Protein AF-A0A8H3R0H4-F1 (afdb_monomer)

Radius of gyration: 19.22 Å; Cα contacts (8 Å, |Δi|>4): 934; chains: 1; bounding box: 53×46×65 Å

Nearest PDB structures (foldseek):
  5awg-assembly2_F  TM=2.966E-01  e=9.328E+00  Escherichia coli K-12
  3jx8-assembly2_D  TM=2.593E-01  e=9.867E+00  Parabacteroides distasonis ATCC 8503

Sequence (223 aa):
MLLLGEASDAIAASGDGGTTRAIVASGDDGTAHAIVASGDDGTARAIVASGDDGTARAIVASGDDGTARAIVASGDDGIARTVVASGDDGTARAIVAIGDDGVVFGDGVIARAIVASGDGGIARAIVASGDDGTTRTVVASGDDGTARAIVASGDDGTARAIVASGDGGIARAIVTSGDEGTTRTVVASGDDGIARAIVASGDDARAIVASVAACEHPDESLI

Secondary structure (DSSP, 8-state):
-----SEEEEEEEE-TT-EEEEEEE--TT-EEEEEEEE-TT-EEEEEEE--TT-EEEEEEEE-TT-EEEEEEE--TT-EEEEEEEE-TT-EEEEEEESSS-EEEEESSSEEEEEEE--TT-EEEEEEE--TT-EEEEEEEE-TT-EEEEEEEE-TT-EEEEEEEE-TT-EEEEEEEE-TT-EEEEEEEE-TT-EEEEEEEESTTPPPEEEEEE----------

Solvent-accessible surface area (backbone atoms only — not comparable to full-atom values): 8882 Å² total; per-residue (Å²): 139,79,86,74,80,55,66,25,78,45,78,34,75,33,56,71,62,21,75,26,71,44,79,34,61,27,53,38,80,4,32,6,36,37,43,24,31,14,21,36,60,3,34,6,31,39,39,23,27,14,23,42,58,3,36,6,32,40,40,21,29,13,24,37,61,5,35,7,34,39,39,26,26,20,27,64,90,13,36,10,32,39,40,20,21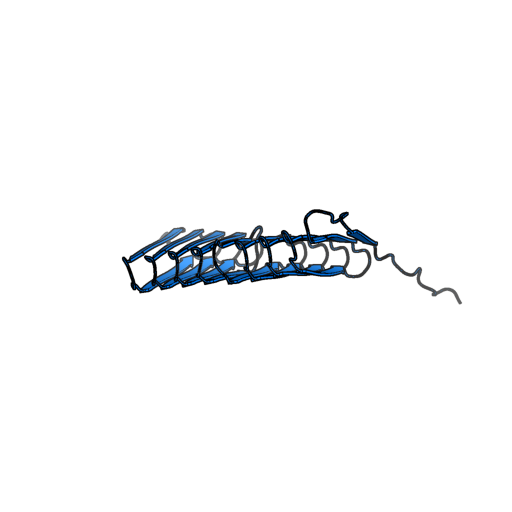,7,24,60,66,4,33,14,32,40,39,36,35,25,28,56,43,36,36,34,50,17,44,2,43,35,20,36,41,39,28,36,17,50,63,65,22,44,9,29,40,40,39,28,14,25,59,65,1,31,21,43,37,40,23,28,13,23,36,55,5,33,5,31,38,40,34,28,12,22,38,60,2,34,13,36,41,39,22,28,13,24,38,56,4,35,5,33,38,39,36,31,16,26,44,85,15,43,64,46,79,46,58,37,38,29,60,56,5,35,16,30,38,39,39,30,42,24,89,86,45,72,68,47,76,49,74,48,68,43,69,78,75,81,80,91,79,83,133

pLDDT: mean 84.31, std 13.79, range [28.88, 97.38]

Organism: NCBI:txid94130

InterPro domains:
  IPR036278 Sialidase superfamily [SSF50939] (41-201)

Structure (mmCIF, N/CA/C/O backbone):
data_AF-A0A8H3R0H4-F1
#
_entry.id   AF-A0A8H3R0H4-F1
#
loop_
_atom_site.group_PDB
_atom_site.id
_atom_site.type_symbol
_atom_site.label_atom_id
_atom_site.label_alt_id
_atom_site.label_comp_id
_atom_site.label_asym_id
_atom_site.label_entity_id
_atom_site.label_seq_id
_atom_site.pdbx_PDB_ins_code
_atom_site.Cartn_x
_atom_site.Cartn_y
_atom_site.Cartn_z
_atom_site.occupancy
_atom_site.B_iso_or_equiv
_atom_site.auth_seq_id
_atom_site.auth_comp_id
_atom_site.auth_asym_id
_atom_site.auth_atom_id
_atom_site.pdbx_PDB_model_num
ATOM 1 N N . MET A 1 1 ? 19.259 26.137 31.206 1.00 32.38 1 MET A N 1
ATOM 2 C CA . MET A 1 1 ? 19.552 24.913 30.438 1.00 32.38 1 MET A CA 1
ATOM 3 C C . MET A 1 1 ? 18.412 23.952 30.724 1.00 32.38 1 MET A C 1
ATOM 5 O O . MET A 1 1 ? 18.403 23.333 31.777 1.00 32.38 1 MET A O 1
ATOM 9 N N . LEU A 1 2 ? 17.363 23.996 29.902 1.00 28.88 2 LEU A N 1
ATOM 10 C CA . LEU A 1 2 ? 16.206 23.108 30.013 1.00 28.88 2 LEU A CA 1
ATOM 11 C C . LEU A 1 2 ? 16.435 21.981 29.004 1.00 28.88 2 LEU A C 1
ATOM 13 O O . LEU A 1 2 ? 16.558 22.273 27.819 1.00 28.88 2 LEU A O 1
ATOM 17 N N . LEU A 1 3 ? 16.541 20.738 29.479 1.00 37.88 3 LEU A N 1
ATOM 18 C CA . LEU A 1 3 ? 16.377 19.555 28.633 1.00 37.88 3 LEU A CA 1
ATOM 19 C C . LEU A 1 3 ? 14.911 19.540 28.176 1.00 37.88 3 LEU A C 1
ATOM 21 O O . LEU A 1 3 ? 14.014 19.435 29.014 1.00 37.88 3 LEU A O 1
ATOM 25 N N . LEU A 1 4 ? 14.674 19.711 26.878 1.00 43.09 4 LEU A N 1
ATOM 26 C CA . LEU A 1 4 ? 13.369 19.496 26.256 1.00 43.09 4 LEU A CA 1
ATOM 27 C C . LEU A 1 4 ? 13.227 17.995 25.979 1.00 43.09 4 LEU A C 1
ATOM 29 O O . LEU A 1 4 ? 14.187 17.356 25.567 1.00 43.09 4 LEU A O 1
ATOM 33 N N . GLY A 1 5 ? 12.062 17.429 26.292 1.00 46.78 5 GLY A N 1
ATOM 34 C CA . GLY A 1 5 ? 11.809 15.992 26.197 1.00 46.78 5 GLY A CA 1
ATOM 35 C C . GLY A 1 5 ? 11.933 15.470 24.765 1.00 46.78 5 GLY A C 1
ATOM 36 O O . GLY A 1 5 ? 11.314 16.008 23.854 1.00 46.78 5 GLY A O 1
ATOM 37 N N . GLU A 1 6 ? 12.722 14.409 24.604 1.00 66.38 6 GLU A N 1
ATOM 38 C CA . GLU A 1 6 ? 13.089 13.771 23.329 1.00 66.38 6 GLU A CA 1
ATOM 39 C C . GLU A 1 6 ? 12.048 12.744 22.838 1.00 66.38 6 GLU A C 1
ATOM 41 O O . GLU A 1 6 ? 12.218 12.134 21.786 1.00 66.38 6 GLU A O 1
ATOM 46 N N . ALA A 1 7 ? 10.957 12.532 23.580 1.00 75.38 7 ALA A N 1
ATOM 47 C CA . ALA A 1 7 ? 9.912 11.569 23.239 1.00 75.38 7 ALA A CA 1
ATOM 48 C C . ALA A 1 7 ? 8.510 12.167 23.409 1.00 75.38 7 ALA A C 1
ATOM 50 O O . ALA A 1 7 ? 8.183 12.726 24.461 1.00 75.38 7 ALA A O 1
ATOM 51 N N . SER A 1 8 ? 7.681 12.003 22.382 1.00 86.19 8 SER A N 1
ATOM 52 C CA . SER A 1 8 ? 6.283 12.420 22.337 1.00 86.19 8 SER A CA 1
ATOM 53 C C . SER A 1 8 ? 5.410 11.202 22.049 1.00 86.19 8 SER A C 1
ATOM 55 O O . SER A 1 8 ? 5.471 10.649 20.957 1.00 86.19 8 SER A O 1
ATOM 57 N N . ASP A 1 9 ? 4.556 10.812 22.994 1.00 90.25 9 ASP A N 1
ATOM 58 C CA . ASP A 1 9 ? 3.663 9.659 22.844 1.00 90.25 9 ASP A CA 1
ATOM 59 C C . ASP A 1 9 ? 2.193 10.076 22.988 1.00 90.25 9 ASP A C 1
ATOM 61 O O . ASP A 1 9 ? 1.838 10.886 23.850 1.00 90.25 9 ASP A O 1
ATOM 65 N N . ALA A 1 10 ? 1.310 9.483 22.184 1.00 89.56 10 ALA A N 1
ATOM 66 C CA . ALA A 1 10 ? -0.135 9.607 22.349 1.00 89.56 10 ALA A CA 1
ATOM 67 C C . ALA A 1 10 ? -0.852 8.263 22.211 1.00 89.56 10 ALA A C 1
ATOM 69 O O . ALA A 1 10 ? -0.574 7.466 21.315 1.00 89.56 10 ALA A O 1
ATOM 70 N N . ILE A 1 11 ? -1.845 8.052 23.073 1.00 90.62 11 ILE A N 1
ATOM 71 C CA . ILE A 1 11 ? -2.760 6.913 23.007 1.00 90.62 11 ILE A CA 1
ATOM 72 C C . ILE A 1 11 ? -4.186 7.458 23.015 1.00 90.62 11 ILE A C 1
ATOM 74 O O . ILE A 1 11 ? -4.550 8.227 23.906 1.00 90.62 11 ILE A O 1
ATOM 78 N N . ALA A 1 12 ? -4.994 7.070 22.030 1.00 90.25 12 ALA A N 1
ATOM 79 C CA . ALA A 1 12 ? -6.399 7.453 21.944 1.00 90.25 12 ALA A CA 1
ATOM 80 C C . ALA A 1 12 ? -7.270 6.239 21.601 1.00 90.25 12 ALA A C 1
ATOM 82 O O . ALA A 1 12 ? -6.997 5.524 20.642 1.00 90.25 12 ALA A O 1
ATOM 83 N N . ALA A 1 13 ? -8.336 6.030 22.372 1.00 89.69 13 ALA A N 1
ATOM 84 C CA . ALA A 1 13 ? -9.295 4.951 22.163 1.00 89.69 13 ALA A CA 1
ATOM 85 C C . ALA A 1 13 ? -10.727 5.460 22.364 1.00 89.69 13 ALA A C 1
ATOM 87 O O . ALA A 1 13 ? -10.979 6.308 23.222 1.00 89.69 13 ALA A O 1
ATOM 88 N N . SER A 1 14 ? -11.660 4.939 21.573 1.00 90.38 14 SER A N 1
ATOM 89 C CA . SER A 1 14 ? -13.097 5.188 21.702 1.00 90.38 14 SER A CA 1
ATOM 90 C C . SER A 1 14 ? -13.875 3.922 21.388 1.00 90.38 14 SER A C 1
ATOM 92 O O . SER A 1 14 ? -13.427 3.132 20.561 1.00 90.38 14 SER A O 1
ATOM 94 N N . GLY A 1 15 ? -15.049 3.769 22.001 1.00 82.19 15 GLY A N 1
ATOM 95 C CA . GLY A 1 15 ? -15.975 2.683 21.673 1.00 82.19 15 GLY A CA 1
ATOM 96 C C . GLY A 1 15 ? -16.685 2.875 20.330 1.00 82.19 15 GLY A C 1
ATOM 97 O O . GLY A 1 15 ? -16.264 3.691 19.502 1.00 82.19 15 GLY A O 1
ATOM 98 N N . ASP A 1 16 ? -17.767 2.127 20.148 1.00 83.31 16 ASP A N 1
ATOM 99 C CA . ASP A 1 16 ? -18.515 2.005 18.891 1.00 83.31 16 ASP A CA 1
ATOM 100 C C . ASP A 1 16 ? -19.076 3.352 18.421 1.00 83.31 16 ASP A C 1
ATOM 102 O O . ASP A 1 16 ? -19.586 4.153 19.213 1.00 83.31 16 ASP A O 1
ATOM 106 N N . GLY A 1 17 ? -18.902 3.649 17.129 1.00 77.50 17 GLY A N 1
ATOM 107 C CA . GLY A 1 17 ? -19.239 4.948 16.530 1.00 77.50 17 GLY A CA 1
ATOM 108 C C . GLY A 1 17 ? -18.387 6.129 17.022 1.00 77.50 17 GLY A C 1
ATOM 109 O O . GLY A 1 17 ? -18.648 7.286 16.681 1.00 77.50 17 GLY A O 1
ATOM 110 N N . GLY A 1 18 ? -17.365 5.874 17.843 1.00 83.38 18 GLY A N 1
ATOM 111 C CA . GLY A 1 18 ? -16.482 6.889 18.399 1.00 83.38 18 GLY A CA 1
ATOM 112 C C . GLY A 1 18 ? -15.487 7.459 17.383 1.00 83.38 18 GLY A C 1
ATOM 113 O O . GLY A 1 18 ? -15.045 6.789 16.453 1.00 83.38 18 GLY A O 1
ATOM 114 N N . THR A 1 19 ? -15.100 8.722 17.577 1.00 89.75 19 THR A N 1
ATOM 115 C CA . THR A 1 19 ? -14.019 9.361 16.810 1.00 89.75 19 THR A CA 1
ATOM 116 C C . THR A 1 19 ? -12.814 9.609 17.708 1.00 89.75 19 THR A C 1
ATOM 118 O O . THR A 1 19 ? -12.923 10.316 18.712 1.00 89.75 19 THR A O 1
ATOM 121 N N . THR A 1 20 ? -11.647 9.109 17.310 1.00 91.69 20 THR A N 1
ATOM 122 C CA . THR A 1 20 ? -10.368 9.345 17.985 1.00 91.69 20 THR A CA 1
ATOM 123 C C . THR A 1 20 ? -9.371 10.031 17.072 1.00 91.69 20 THR A C 1
ATOM 125 O O . THR A 1 20 ? -9.313 9.810 15.858 1.00 91.69 20 THR A O 1
ATOM 128 N N . ARG A 1 21 ? -8.566 10.912 17.671 1.00 92.88 21 ARG A N 1
ATOM 129 C CA . ARG A 1 21 ? -7.512 11.631 16.965 1.00 92.88 21 ARG A CA 1
ATOM 130 C C . ARG A 1 21 ? -6.289 11.803 17.850 1.00 92.88 21 ARG A C 1
ATOM 132 O O . ARG A 1 21 ? -6.414 12.309 18.960 1.00 92.88 21 ARG A O 1
ATOM 139 N N . ALA A 1 22 ? -5.122 11.468 17.316 1.00 91.31 22 ALA A N 1
ATOM 140 C CA . ALA A 1 22 ? -3.832 11.835 17.881 1.00 91.31 22 ALA A CA 1
ATOM 141 C C . ALA A 1 22 ? -3.056 12.711 16.892 1.00 91.31 22 ALA A C 1
ATOM 143 O O . ALA A 1 22 ? -3.075 12.471 15.683 1.00 91.31 22 ALA A O 1
ATOM 144 N N . ILE A 1 23 ? -2.391 13.738 17.415 1.00 92.56 23 ILE A N 1
ATOM 145 C CA . ILE A 1 23 ? -1.415 14.543 16.682 1.00 92.56 23 ILE A CA 1
ATOM 146 C C . ILE A 1 23 ? -0.184 14.607 17.572 1.00 92.56 23 ILE A C 1
ATOM 148 O O . ILE A 1 23 ? -0.283 15.068 18.709 1.00 92.56 23 ILE A O 1
ATOM 152 N N . VAL A 1 24 ? 0.936 14.104 17.070 1.00 90.25 24 VAL A N 1
ATOM 153 C CA . VAL A 1 24 ? 2.173 13.942 17.832 1.00 90.25 24 VAL A CA 1
ATOM 154 C C . VAL A 1 24 ? 3.324 14.477 17.001 1.00 90.25 24 VAL A C 1
ATOM 156 O O . VAL A 1 24 ? 3.425 14.167 15.816 1.00 90.25 24 VAL A O 1
ATOM 159 N N . ALA A 1 25 ? 4.169 15.288 17.625 1.00 88.75 25 ALA A N 1
ATOM 160 C CA . ALA A 1 25 ? 5.383 15.800 17.015 1.00 88.75 25 ALA A CA 1
ATOM 161 C C . ALA A 1 25 ? 6.539 15.719 18.013 1.00 88.75 25 ALA A C 1
ATOM 163 O O . ALA A 1 25 ? 6.343 15.994 19.202 1.00 88.75 25 ALA A O 1
ATOM 164 N N . SER A 1 26 ? 7.726 15.368 17.538 1.00 88.06 26 SER A N 1
ATOM 165 C CA . SER A 1 26 ? 8.982 15.472 18.283 1.00 88.06 26 SER A CA 1
ATOM 166 C C . SER A 1 26 ? 9.967 16.382 17.542 1.00 88.06 26 SER A C 1
ATOM 168 O O . SER A 1 26 ? 9.752 16.699 16.373 1.00 88.06 26 SER A O 1
ATOM 170 N N . GLY A 1 27 ? 11.009 16.844 18.242 1.00 81.06 27 GLY A N 1
ATOM 171 C CA . GLY A 1 27 ? 12.113 17.592 17.623 1.00 81.06 27 GLY A CA 1
ATOM 172 C C . GLY A 1 27 ? 12.993 16.704 16.738 1.00 81.06 27 GLY A C 1
ATOM 173 O O . GLY A 1 27 ? 12.623 15.552 16.507 1.00 81.06 27 GLY A O 1
ATOM 174 N N . ASP A 1 28 ? 14.127 17.260 16.301 1.00 76.62 28 ASP A N 1
ATOM 175 C CA . ASP A 1 28 ? 15.098 16.678 15.358 1.00 76.62 28 ASP A CA 1
ATOM 176 C C . ASP A 1 28 ? 15.429 15.221 15.724 1.00 76.62 28 ASP A C 1
ATOM 178 O O . ASP A 1 28 ? 14.776 14.316 15.215 1.00 76.62 28 ASP A O 1
ATOM 182 N N . ASP A 1 29 ? 16.220 14.973 16.768 1.00 81.50 29 ASP A N 1
ATOM 183 C CA . ASP A 1 29 ? 16.547 13.604 17.223 1.00 81.50 29 ASP A CA 1
ATOM 184 C C . ASP A 1 29 ? 15.404 12.890 17.983 1.00 81.50 29 ASP A C 1
ATOM 186 O O . ASP A 1 29 ? 15.599 11.919 18.723 1.00 81.50 29 ASP A O 1
ATOM 190 N N . GLY A 1 30 ? 14.191 13.431 17.908 1.00 81.88 30 GLY A N 1
ATOM 191 C CA . GLY A 1 30 ? 13.082 13.033 18.752 1.00 81.88 30 GLY A CA 1
ATOM 192 C C . GLY A 1 30 ? 12.363 11.774 18.270 1.00 81.88 30 GLY A C 1
ATOM 193 O O . GLY A 1 30 ? 12.307 11.451 17.083 1.00 81.88 30 GLY A O 1
ATOM 194 N N . THR A 1 31 ? 11.712 11.096 19.211 1.00 88.56 31 THR A N 1
ATOM 195 C CA . THR A 1 31 ? 10.793 9.991 18.925 1.00 88.56 31 THR A CA 1
ATOM 196 C C . THR A 1 31 ? 9.345 10.445 19.076 1.00 88.56 31 THR A C 1
ATOM 198 O O . THR A 1 31 ? 8.972 11.062 20.074 1.00 88.56 31 THR A O 1
ATOM 201 N N . ALA A 1 32 ? 8.511 10.137 18.089 1.00 91.88 32 ALA A N 1
ATOM 202 C CA . ALA A 1 32 ? 7.088 10.433 18.090 1.00 91.88 32 ALA A CA 1
ATOM 203 C C . ALA A 1 32 ? 6.288 9.147 17.865 1.00 91.88 32 ALA A C 1
ATOM 205 O O . ALA A 1 32 ? 6.429 8.498 16.827 1.00 91.88 32 ALA A O 1
ATOM 206 N N . HIS A 1 33 ? 5.414 8.782 18.804 1.00 92.56 33 HIS A N 1
ATOM 207 C CA . HIS A 1 33 ? 4.567 7.598 18.679 1.00 92.56 33 HIS A CA 1
ATOM 208 C C . HIS A 1 33 ? 3.087 7.903 18.891 1.00 92.56 33 HIS A C 1
ATOM 210 O O . HIS A 1 33 ? 2.696 8.616 19.815 1.00 92.56 33 HIS A O 1
ATOM 216 N N . ALA A 1 34 ? 2.235 7.295 18.068 1.00 93.31 34 ALA A N 1
ATOM 217 C CA . ALA A 1 34 ? 0.796 7.294 18.290 1.00 93.31 34 ALA A CA 1
ATOM 218 C C . ALA A 1 34 ? 0.195 5.894 18.160 1.00 93.31 34 ALA A C 1
ATOM 220 O O . ALA A 1 34 ? 0.466 5.173 17.198 1.00 93.31 34 ALA A O 1
ATOM 221 N N . ILE A 1 35 ? -0.689 5.550 19.095 1.00 94.00 35 ILE A N 1
ATOM 222 C CA . ILE A 1 35 ? -1.575 4.388 19.004 1.00 94.00 35 ILE A CA 1
ATOM 223 C C . ILE A 1 35 ? -3.011 4.899 19.069 1.00 94.00 35 ILE A C 1
ATOM 225 O O . ILE A 1 35 ? -3.420 5.506 20.061 1.00 94.00 35 ILE A O 1
ATOM 229 N N . VAL A 1 36 ? -3.775 4.684 18.001 1.00 93.88 36 VAL A N 1
ATOM 230 C CA . VAL A 1 36 ? -5.149 5.181 17.887 1.00 93.88 36 VAL A CA 1
ATOM 231 C C . VAL A 1 36 ? -6.075 4.053 17.469 1.00 93.88 36 VAL A C 1
ATOM 233 O O . VAL A 1 36 ? -5.859 3.428 16.436 1.00 93.88 36 VAL A O 1
ATOM 236 N N . ALA A 1 37 ? -7.117 3.820 18.260 1.00 93.12 37 ALA A N 1
ATOM 237 C CA . ALA A 1 37 ? -8.123 2.804 17.986 1.00 93.12 37 ALA A CA 1
ATOM 238 C C . ALA A 1 37 ? -9.542 3.381 18.089 1.00 93.12 37 ALA A C 1
ATOM 240 O O . ALA A 1 37 ? -9.806 4.278 18.898 1.00 93.12 37 ALA A O 1
ATOM 241 N N . SER A 1 38 ? -10.463 2.863 17.286 1.00 93.56 38 SER A N 1
ATOM 242 C CA . SER A 1 38 ? -11.903 3.104 17.418 1.00 93.56 38 SER A CA 1
ATOM 243 C C . SER A 1 38 ? -12.684 1.796 17.275 1.00 93.56 38 SER A C 1
ATOM 245 O O . SER A 1 38 ? -12.175 0.868 16.652 1.00 93.56 38 SER A O 1
ATOM 247 N N . GLY A 1 39 ? -13.901 1.738 17.829 1.00 88.69 39 GLY A N 1
ATOM 248 C CA . GLY A 1 39 ? -14.820 0.604 17.649 1.00 88.69 39 GLY A CA 1
ATOM 249 C C . GLY A 1 39 ? -15.355 0.471 16.218 1.00 88.69 39 GLY A C 1
ATOM 250 O O . GLY A 1 39 ? -14.852 1.142 15.310 1.00 88.69 39 GLY A O 1
ATOM 251 N N . ASP A 1 40 ? -16.381 -0.364 16.055 1.00 86.50 40 ASP A N 1
ATOM 252 C CA . ASP A 1 40 ? -16.846 -0.920 14.771 1.00 86.50 40 ASP A CA 1
ATOM 253 C C . ASP A 1 40 ? -17.158 0.152 13.719 1.00 86.50 40 ASP A C 1
ATOM 255 O O . ASP A 1 40 ? -16.465 0.232 12.713 1.00 86.50 40 ASP A O 1
ATOM 259 N N . ASP A 1 41 ? -18.051 1.097 14.020 1.00 88.69 41 ASP A N 1
ATOM 260 C CA . ASP A 1 41 ? -18.379 2.220 13.113 1.00 88.69 41 ASP A CA 1
ATOM 261 C C . ASP A 1 41 ? -17.461 3.447 13.296 1.00 88.69 41 ASP A C 1
ATOM 263 O O . ASP A 1 41 ? -17.789 4.591 12.956 1.00 88.69 41 ASP A O 1
ATOM 267 N N . GLY A 1 42 ? -16.340 3.258 13.986 1.00 89.69 42 GLY A N 1
ATOM 268 C CA . GLY A 1 42 ? -15.517 4.338 14.497 1.00 89.69 42 GLY A CA 1
ATOM 269 C C . GLY A 1 42 ? -14.559 4.938 13.468 1.00 89.69 42 GLY A C 1
ATOM 270 O O . GLY A 1 42 ? -14.201 4.343 12.452 1.00 89.69 42 GLY A O 1
ATOM 271 N N . THR A 1 43 ? -14.077 6.147 13.758 1.00 93.25 43 THR A N 1
ATOM 272 C CA . THR A 1 43 ? -12.999 6.780 12.985 1.00 93.25 43 THR A CA 1
ATOM 273 C C . THR A 1 43 ? -11.755 6.966 13.843 1.00 93.25 43 THR A C 1
ATOM 275 O O . THR A 1 43 ? -11.764 7.763 14.783 1.00 93.25 43 THR A O 1
ATOM 278 N N . ALA A 1 44 ? -10.657 6.331 13.439 1.00 94.56 44 ALA A N 1
ATOM 279 C CA . ALA A 1 44 ? -9.343 6.439 14.056 1.00 94.56 44 ALA A CA 1
ATOM 280 C C . ALA A 1 44 ? -8.381 7.235 13.161 1.00 94.56 44 ALA A C 1
ATOM 282 O O . ALA A 1 44 ? -8.202 6.944 11.972 1.00 94.56 44 ALA A O 1
ATOM 283 N N . ARG A 1 45 ? -7.758 8.283 13.716 1.00 95.56 45 ARG A N 1
ATOM 284 C CA . ARG A 1 45 ? -6.829 9.153 12.975 1.00 95.56 45 ARG A CA 1
ATOM 285 C C . ARG A 1 45 ? -5.558 9.462 13.752 1.00 95.56 45 ARG A C 1
ATOM 287 O O . ARG A 1 45 ? -5.633 9.950 14.876 1.00 95.56 45 ARG A O 1
ATOM 294 N N . ALA A 1 46 ? -4.409 9.307 13.105 1.00 93.50 46 ALA A N 1
ATOM 295 C CA . ALA A 1 46 ? -3.130 9.777 13.629 1.00 93.50 46 ALA A CA 1
ATOM 296 C C . ALA A 1 46 ? -2.385 10.648 12.613 1.00 93.50 46 ALA A C 1
ATOM 298 O O . ALA A 1 46 ? -2.368 10.356 11.416 1.00 93.50 46 ALA A O 1
ATOM 299 N N . ILE A 1 47 ? -1.757 11.708 13.115 1.00 93.94 47 ILE A N 1
ATOM 300 C CA . ILE A 1 47 ? -0.707 12.452 12.419 1.00 93.94 47 ILE A CA 1
ATOM 301 C C . ILE A 1 47 ? 0.516 12.414 13.330 1.00 93.94 47 ILE A C 1
ATOM 303 O O . ILE A 1 47 ? 0.430 12.870 14.471 1.00 93.94 47 ILE A O 1
ATOM 307 N N . VAL A 1 48 ? 1.616 11.842 12.852 1.00 91.81 48 VAL A N 1
ATOM 308 C CA . VAL A 1 48 ? 2.847 11.673 13.632 1.00 91.81 48 VAL A CA 1
ATOM 309 C C . VAL A 1 48 ? 4.018 12.218 12.834 1.00 91.81 48 VAL A C 1
ATOM 311 O O . VAL A 1 48 ? 4.185 11.854 11.673 1.00 91.81 48 VAL A O 1
ATOM 314 N N . ALA A 1 49 ? 4.804 13.096 13.445 1.00 90.94 49 ALA A N 1
ATOM 315 C CA . ALA A 1 49 ? 5.988 13.668 12.824 1.00 90.94 49 ALA A CA 1
ATOM 316 C C . ALA A 1 49 ? 7.181 13.669 13.785 1.00 90.94 49 ALA A C 1
ATOM 318 O O . ALA A 1 49 ? 7.011 13.907 14.979 1.00 90.94 49 ALA A O 1
ATOM 319 N N . SER A 1 50 ? 8.375 13.459 13.257 1.00 89.12 50 SER A N 1
ATOM 320 C CA . SER A 1 50 ? 9.647 13.744 13.930 1.00 89.12 50 SER A CA 1
ATOM 321 C C . SER A 1 50 ? 10.507 14.637 13.038 1.00 89.12 50 SER A C 1
ATOM 323 O O . SER A 1 50 ? 10.221 14.750 11.843 1.00 89.12 50 SER A O 1
ATOM 325 N N . GLY A 1 51 ? 11.494 15.320 13.620 1.00 82.62 51 GLY A N 1
ATOM 326 C CA . GLY A 1 51 ? 12.451 16.108 12.845 1.00 82.62 51 GLY A CA 1
ATOM 327 C C . GLY A 1 51 ? 13.546 15.237 12.214 1.00 82.62 51 GLY A C 1
ATOM 328 O O . GLY A 1 51 ? 13.349 14.032 12.024 1.00 82.62 51 GLY A O 1
ATOM 329 N N . ASP A 1 52 ? 14.658 15.871 11.849 1.00 81.19 52 ASP A N 1
ATOM 330 C CA . ASP A 1 52 ? 15.810 15.250 11.174 1.00 81.19 52 ASP A CA 1
ATOM 331 C C . ASP A 1 52 ? 16.485 14.207 12.076 1.00 81.19 52 ASP A C 1
ATOM 333 O O . ASP A 1 52 ? 16.628 14.451 13.263 1.00 81.19 52 ASP A O 1
ATOM 337 N N . ASP A 1 53 ? 16.856 13.037 11.550 1.00 82.06 53 ASP A N 1
ATOM 338 C CA . ASP A 1 53 ? 17.331 11.859 12.311 1.00 82.06 53 ASP A CA 1
ATOM 339 C C . ASP A 1 53 ? 16.298 11.236 13.284 1.00 82.06 53 ASP A C 1
ATOM 341 O O . ASP A 1 53 ? 16.542 10.210 13.933 1.00 82.06 53 ASP A O 1
ATOM 345 N N . GLY A 1 54 ? 15.098 11.812 13.371 1.00 83.44 54 GLY A N 1
ATOM 346 C CA . GLY A 1 54 ? 14.047 11.385 14.281 1.00 83.44 54 GLY A CA 1
ATOM 347 C C . GLY A 1 54 ? 13.328 10.099 13.864 1.00 83.44 54 GLY A C 1
ATOM 348 O O . GLY A 1 54 ? 13.469 9.573 12.757 1.00 83.44 54 GLY A O 1
ATOM 349 N N . THR A 1 55 ? 12.502 9.568 14.770 1.00 88.19 55 THR A N 1
ATOM 350 C CA . THR A 1 55 ? 11.645 8.404 14.491 1.00 88.19 55 THR A CA 1
ATOM 351 C C . THR A 1 55 ? 10.175 8.716 14.736 1.00 88.19 55 THR A C 1
ATOM 353 O O . THR A 1 55 ? 9.765 8.954 15.870 1.00 88.19 55 THR A O 1
ATOM 356 N N . ALA A 1 56 ? 9.352 8.571 13.701 1.00 90.56 56 ALA A N 1
ATOM 357 C CA . ALA A 1 56 ? 7.906 8.710 13.766 1.00 90.56 56 ALA A CA 1
ATOM 358 C C . ALA A 1 56 ? 7.224 7.352 13.566 1.00 90.56 56 ALA A C 1
ATOM 360 O O . ALA A 1 56 ? 7.471 6.649 12.582 1.00 90.56 56 ALA A O 1
ATOM 361 N N . ARG A 1 57 ? 6.330 6.959 14.485 1.00 91.00 57 ARG A N 1
ATOM 362 C CA . ARG A 1 57 ? 5.537 5.728 14.342 1.00 91.00 57 ARG A CA 1
ATOM 363 C C . ARG A 1 57 ? 4.068 5.911 14.658 1.00 91.00 57 ARG A C 1
ATOM 365 O O . ARG A 1 57 ? 3.707 6.482 15.683 1.00 91.00 57 ARG A O 1
ATOM 372 N N . ALA A 1 58 ? 3.215 5.321 13.830 1.00 90.81 58 ALA A N 1
ATOM 373 C CA . ALA A 1 58 ? 1.786 5.248 14.102 1.00 90.81 58 ALA A CA 1
ATOM 374 C C . ALA A 1 58 ? 1.244 3.827 13.952 1.00 90.81 58 ALA A C 1
ATOM 376 O O . ALA A 1 58 ? 1.549 3.128 12.984 1.00 90.81 58 ALA A O 1
ATOM 377 N N . ILE A 1 59 ? 0.384 3.438 14.888 1.00 91.44 59 ILE A N 1
ATOM 378 C CA . ILE A 1 59 ? -0.505 2.284 14.769 1.00 91.44 59 ILE A CA 1
ATOM 379 C C . ILE A 1 59 ? -1.931 2.823 14.835 1.00 91.44 59 ILE A C 1
ATOM 381 O O . ILE A 1 59 ? -2.315 3.438 15.831 1.00 91.44 59 ILE A O 1
ATOM 385 N N . VAL A 1 60 ? -2.702 2.631 13.767 1.00 92.50 60 VAL A N 1
ATOM 386 C CA . VAL A 1 60 ? -4.076 3.136 13.668 1.00 92.50 60 VAL A CA 1
ATOM 387 C C . VAL A 1 60 ? -5.008 2.013 13.248 1.00 92.50 60 VAL A C 1
ATOM 389 O O . VAL A 1 60 ? -4.805 1.421 12.192 1.00 92.50 60 VAL A O 1
ATOM 392 N N . ALA A 1 61 ? -6.030 1.743 14.054 1.00 91.38 61 ALA A N 1
ATOM 393 C CA . ALA A 1 61 ? -6.996 0.681 13.801 1.00 91.38 61 ALA A CA 1
ATOM 394 C C . ALA A 1 61 ? -8.439 1.161 13.993 1.00 91.38 61 ALA A C 1
ATOM 396 O O . ALA A 1 61 ? -8.714 1.991 14.860 1.00 91.38 61 ALA A O 1
ATOM 397 N N . SER A 1 62 ? -9.360 0.614 13.212 1.00 91.56 62 SER A N 1
ATOM 398 C CA . SER A 1 62 ? -10.806 0.730 13.422 1.00 91.56 62 SER A CA 1
ATOM 399 C C . SER A 1 62 ? -11.469 -0.633 13.234 1.00 91.56 62 SER A C 1
ATOM 401 O O . SER A 1 62 ? -10.856 -1.508 12.623 1.00 91.56 62 SER A O 1
ATOM 403 N N . GLY A 1 63 ? -12.674 -0.823 13.773 1.00 86.81 63 GLY A N 1
ATOM 404 C CA . GLY A 1 63 ? -13.413 -2.076 13.594 1.00 86.81 63 GLY A CA 1
ATOM 405 C C . GLY A 1 63 ? -14.045 -2.214 12.203 1.00 86.81 63 GLY A C 1
ATOM 406 O O . GLY A 1 63 ? -13.585 -1.578 11.246 1.00 86.81 63 GLY A O 1
ATOM 407 N N . ASP A 1 64 ? -15.064 -3.067 12.119 1.00 85.12 64 ASP A N 1
ATOM 408 C CA . ASP A 1 64 ? -15.623 -3.657 10.891 1.00 85.12 64 ASP A CA 1
ATOM 409 C C . ASP A 1 64 ? -16.018 -2.631 9.823 1.00 85.12 64 ASP A C 1
ATOM 411 O O . ASP A 1 64 ? -15.463 -2.657 8.729 1.00 85.12 64 ASP A O 1
ATOM 415 N N . ASP A 1 65 ? -16.852 -1.650 10.164 1.00 86.94 65 ASP A N 1
ATOM 416 C CA . ASP A 1 65 ? -17.303 -0.571 9.265 1.00 86.94 65 ASP A CA 1
ATOM 417 C C . ASP A 1 65 ? -16.448 0.709 9.384 1.00 86.94 65 ASP A C 1
ATOM 419 O O . ASP A 1 65 ? -16.804 1.820 8.962 1.00 86.94 65 ASP A O 1
ATOM 423 N N . GLY A 1 66 ? -15.290 0.571 10.020 1.00 88.12 66 GLY A N 1
ATOM 424 C CA . GLY A 1 66 ? -14.508 1.679 10.519 1.00 88.12 66 GLY A CA 1
ATOM 425 C C . GLY A 1 66 ? -13.678 2.401 9.460 1.00 88.12 66 GLY A C 1
ATOM 426 O O . GLY A 1 66 ? -13.487 1.986 8.314 1.00 88.12 66 GLY A O 1
ATOM 427 N N . THR A 1 67 ? -13.120 3.545 9.854 1.00 91.94 67 THR A N 1
ATOM 428 C CA . THR A 1 67 ? -12.101 4.236 9.056 1.00 91.94 67 THR A CA 1
ATOM 429 C C . THR A 1 67 ? -10.840 4.496 9.864 1.00 91.94 67 THR A C 1
ATOM 431 O O . THR A 1 67 ? -10.827 5.346 10.757 1.00 91.94 67 THR A O 1
ATOM 434 N N . ALA A 1 68 ? -9.736 3.893 9.429 1.00 92.62 68 ALA A N 1
ATOM 435 C CA . ALA A 1 68 ? -8.407 4.108 9.979 1.00 92.62 68 ALA A CA 1
ATOM 436 C C . ALA A 1 68 ? -7.532 4.914 9.013 1.00 92.62 68 ALA A C 1
ATOM 438 O O . ALA A 1 68 ? -7.391 4.598 7.824 1.00 92.62 68 ALA A O 1
ATOM 439 N N . ARG A 1 69 ? -6.938 6.004 9.512 1.00 93.88 69 ARG A N 1
ATOM 440 C CA . ARG A 1 69 ? -6.051 6.864 8.717 1.00 93.88 69 ARG A CA 1
ATOM 441 C C . ARG A 1 69 ? -4.821 7.302 9.487 1.00 93.88 69 ARG A C 1
ATOM 443 O O . ARG A 1 69 ? -4.939 7.886 10.562 1.00 93.88 69 ARG A O 1
ATOM 450 N N . ALA A 1 70 ? -3.664 7.136 8.865 1.00 92.25 70 ALA A N 1
ATOM 451 C CA . ALA A 1 70 ? -2.404 7.632 9.388 1.00 92.25 70 ALA A CA 1
ATOM 452 C C . ALA A 1 70 ? -1.671 8.487 8.355 1.00 92.25 70 ALA A C 1
ATOM 454 O O . ALA A 1 70 ? -1.647 8.169 7.162 1.00 92.25 70 ALA A O 1
ATOM 455 N N . ILE A 1 71 ? -1.065 9.563 8.842 1.00 93.31 71 ILE A N 1
ATOM 456 C CA . ILE A 1 71 ? -0.032 10.317 8.139 1.00 93.31 71 ILE A CA 1
ATOM 457 C C . ILE A 1 71 ? 1.191 10.298 9.045 1.00 93.31 71 ILE A C 1
ATOM 459 O O . ILE A 1 71 ? 1.098 10.736 10.193 1.00 93.31 71 ILE A O 1
ATOM 463 N N . VAL A 1 72 ? 2.302 9.768 8.548 1.00 90.56 72 VAL A N 1
ATOM 464 C CA . VAL A 1 72 ? 3.552 9.670 9.303 1.00 90.56 72 VAL A CA 1
ATOM 465 C C . VAL A 1 72 ? 4.679 10.252 8.472 1.00 90.56 72 VAL A C 1
ATOM 467 O O . VAL A 1 72 ? 4.807 9.920 7.295 1.00 90.56 72 VAL A O 1
ATOM 470 N N . ALA A 1 73 ? 5.464 11.135 9.073 1.00 90.38 73 ALA A N 1
ATOM 471 C CA . ALA A 1 73 ? 6.608 11.744 8.417 1.00 90.38 73 ALA A CA 1
ATOM 472 C C . ALA A 1 73 ? 7.812 11.800 9.357 1.00 90.38 73 ALA A C 1
ATOM 474 O O . ALA A 1 73 ? 7.634 12.005 10.555 1.00 90.38 73 ALA A O 1
ATOM 475 N N . SER A 1 74 ? 9.013 11.661 8.810 1.00 87.81 74 SER A N 1
ATOM 476 C CA . SER A 1 74 ? 10.245 12.067 9.485 1.00 87.81 74 SER A CA 1
ATOM 477 C C . SER A 1 74 ? 10.998 13.093 8.642 1.00 87.81 74 SER A C 1
ATOM 479 O O . SER A 1 74 ? 10.675 13.269 7.463 1.00 87.81 74 SER A O 1
ATOM 481 N N . GLY A 1 75 ? 11.948 13.792 9.261 1.00 79.69 75 GLY A N 1
ATOM 482 C CA . GLY A 1 75 ? 12.909 14.642 8.561 1.00 79.69 75 GLY A CA 1
ATOM 483 C C . GLY A 1 75 ? 13.970 13.830 7.816 1.00 79.69 75 GLY A C 1
ATOM 484 O O . GLY A 1 75 ? 13.848 12.608 7.672 1.00 79.69 75 GLY A O 1
ATOM 485 N N . ASP A 1 76 ? 15.005 14.522 7.345 1.00 78.94 76 ASP A N 1
ATOM 486 C CA . ASP A 1 76 ? 16.120 13.906 6.617 1.00 78.94 76 ASP A CA 1
ATOM 487 C C . ASP A 1 76 ? 16.809 12.846 7.492 1.00 78.94 76 ASP A C 1
ATOM 489 O O . ASP A 1 76 ? 16.851 12.984 8.713 1.00 78.94 76 ASP A O 1
ATOM 493 N N . ASP A 1 77 ? 17.261 11.743 6.885 1.00 78.06 77 ASP A N 1
ATOM 494 C CA . ASP A 1 77 ? 17.866 10.578 7.566 1.00 78.06 77 ASP A CA 1
ATOM 495 C C . ASP A 1 77 ? 16.992 9.895 8.652 1.00 78.06 77 ASP A C 1
ATOM 497 O O . ASP A 1 77 ? 17.391 8.915 9.287 1.00 78.06 77 ASP A O 1
ATOM 501 N N . GLY A 1 78 ? 15.747 10.348 8.820 1.00 78.38 78 GLY A N 1
ATOM 502 C CA . GLY A 1 78 ? 14.806 9.844 9.807 1.00 78.38 78 GLY A CA 1
ATOM 503 C C . GLY A 1 78 ? 14.049 8.573 9.396 1.00 78.38 78 GLY A C 1
ATOM 504 O O . GLY A 1 78 ? 14.092 8.096 8.260 1.00 78.38 78 GLY A O 1
ATOM 505 N N . ILE A 1 79 ? 13.299 8.011 10.352 1.00 85.19 79 ILE A N 1
ATOM 506 C CA . ILE A 1 79 ? 12.525 6.771 10.178 1.00 85.19 79 ILE A CA 1
ATOM 507 C C . ILE A 1 79 ? 11.027 7.025 10.378 1.00 85.19 79 ILE A C 1
ATOM 509 O O . ILE A 1 79 ? 10.582 7.305 11.491 1.00 85.19 79 ILE A O 1
ATOM 513 N N . ALA A 1 80 ? 10.218 6.793 9.344 1.00 87.38 80 ALA A N 1
ATOM 514 C CA . ALA A 1 80 ? 8.762 6.855 9.406 1.00 87.38 80 ALA A CA 1
ATOM 515 C C . ALA A 1 80 ? 8.132 5.463 9.242 1.00 87.38 80 ALA A C 1
ATOM 517 O O . ALA A 1 80 ? 8.199 4.848 8.185 1.00 87.38 80 ALA A O 1
ATOM 518 N N . ARG A 1 81 ? 7.451 4.956 10.278 1.00 87.81 81 ARG A N 1
ATOM 519 C CA . ARG A 1 81 ? 6.801 3.633 10.242 1.00 87.81 81 ARG A CA 1
ATOM 520 C C . ARG A 1 81 ? 5.326 3.702 10.554 1.00 87.81 81 ARG A C 1
ATOM 522 O O . ARG A 1 81 ? 4.896 4.341 11.508 1.00 87.81 81 ARG A O 1
ATOM 529 N N . THR A 1 82 ? 4.535 2.968 9.786 1.00 88.25 82 THR A N 1
ATOM 530 C CA . THR A 1 82 ? 3.082 2.991 9.953 1.00 88.25 82 THR A CA 1
ATOM 531 C C . THR A 1 82 ? 2.488 1.604 9.849 1.00 88.25 82 THR A C 1
ATOM 533 O O . THR A 1 82 ? 2.859 0.845 8.958 1.00 88.25 82 THR A O 1
ATOM 536 N N . VAL A 1 83 ? 1.529 1.317 10.728 1.00 89.50 83 VAL A N 1
ATOM 537 C CA . VAL A 1 83 ? 0.566 0.227 10.580 1.00 89.50 83 VAL A CA 1
ATOM 538 C C . VAL A 1 83 ? -0.836 0.827 10.582 1.00 89.50 83 VAL A C 1
ATOM 540 O O . VAL A 1 83 ? -1.215 1.498 11.543 1.00 89.50 83 VAL A O 1
ATOM 543 N N . VAL A 1 84 ? -1.603 0.605 9.515 1.00 88.62 84 VAL A N 1
ATOM 544 C CA . VAL A 1 84 ? -3.020 1.000 9.455 1.00 88.62 84 VAL A CA 1
ATOM 545 C C . VAL A 1 84 ? -3.880 -0.209 9.154 1.00 88.62 84 VAL A C 1
ATOM 547 O O . VAL A 1 84 ? -3.580 -0.921 8.195 1.00 88.62 84 VAL A O 1
ATOM 550 N N . ALA A 1 85 ? -4.939 -0.398 9.941 1.00 88.88 85 ALA A N 1
ATOM 551 C CA . ALA A 1 85 ? -5.881 -1.487 9.748 1.00 88.88 85 ALA A CA 1
ATOM 552 C C . ALA A 1 85 ? -7.343 -1.109 9.953 1.00 88.88 85 ALA A C 1
ATOM 554 O O . ALA A 1 85 ? -7.654 -0.189 10.703 1.00 88.88 85 ALA A O 1
ATOM 555 N N . SER A 1 86 ? -8.228 -1.812 9.257 1.00 87.25 86 SER A N 1
ATOM 556 C CA . SER A 1 86 ? -9.676 -1.705 9.418 1.00 87.25 86 SER A CA 1
ATOM 557 C C . SER A 1 86 ? -10.331 -3.014 9.024 1.00 87.25 86 SER A C 1
ATOM 559 O O . SER A 1 86 ? -9.881 -3.553 8.009 1.00 87.25 86 SER A O 1
ATOM 561 N N . GLY A 1 87 ? -11.380 -3.378 9.777 1.00 81.50 87 GLY A N 1
ATOM 562 C CA . GLY A 1 87 ? -12.217 -4.578 9.642 1.00 81.50 87 GLY A CA 1
ATOM 563 C C . GLY A 1 87 ? -12.877 -4.785 8.269 1.00 81.50 87 GLY A C 1
ATOM 564 O O . GLY A 1 87 ? -12.692 -3.956 7.377 1.00 81.50 87 GLY A O 1
ATOM 565 N N . ASP A 1 88 ? -13.649 -5.869 8.126 1.00 77.19 88 ASP A N 1
ATOM 566 C CA . ASP A 1 88 ? -14.203 -6.457 6.880 1.00 77.19 88 ASP A CA 1
ATOM 567 C C . ASP A 1 88 ? -14.843 -5.479 5.862 1.00 77.19 88 ASP A C 1
ATOM 569 O O . ASP A 1 88 ? -14.674 -5.641 4.652 1.00 77.19 88 ASP A O 1
ATOM 573 N N . ASP A 1 89 ? -15.503 -4.407 6.307 1.00 81.81 89 ASP A N 1
ATOM 574 C CA . ASP A 1 89 ? -16.157 -3.403 5.442 1.00 81.81 89 ASP A CA 1
ATOM 575 C C . ASP A 1 89 ? -15.478 -2.020 5.500 1.00 81.81 89 ASP A C 1
ATOM 577 O O . ASP A 1 89 ? -15.915 -1.005 4.939 1.00 81.81 89 ASP A O 1
ATOM 581 N N . GLY A 1 90 ? -14.329 -1.978 6.158 1.00 82.38 90 GLY A N 1
ATOM 582 C CA . GLY A 1 90 ? -13.669 -0.764 6.561 1.00 82.38 90 GLY A CA 1
ATOM 583 C C . GLY A 1 90 ? -12.733 -0.162 5.517 1.00 82.38 90 GLY A C 1
ATOM 584 O O . GLY A 1 90 ? -12.492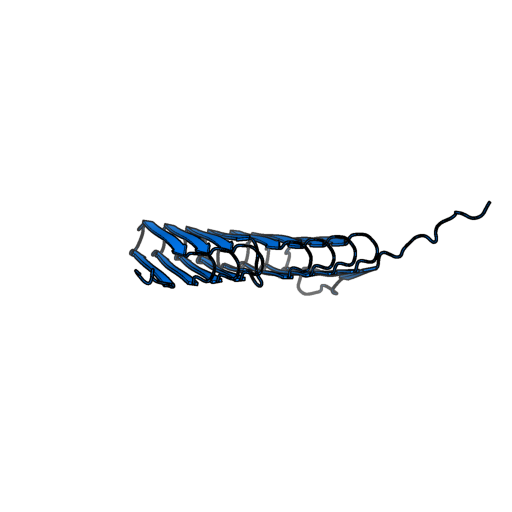 -0.659 4.412 1.00 82.38 90 GLY A O 1
ATOM 585 N N . THR A 1 91 ? -12.158 0.986 5.873 1.00 87.62 91 THR A N 1
ATOM 586 C CA . THR A 1 91 ? -11.178 1.684 5.033 1.00 87.62 91 THR A CA 1
ATOM 587 C C . THR A 1 91 ? -9.894 1.972 5.795 1.00 87.62 91 THR A C 1
ATOM 589 O O . THR A 1 91 ? -9.871 2.804 6.704 1.00 87.62 91 THR A O 1
ATOM 592 N N . ALA A 1 92 ? -8.785 1.406 5.315 1.00 89.12 92 ALA A N 1
ATOM 593 C CA . ALA A 1 92 ? -7.443 1.655 5.830 1.00 89.12 92 ALA A CA 1
ATOM 594 C C . ALA A 1 92 ? -6.628 2.528 4.859 1.00 89.12 92 ALA A C 1
ATOM 596 O O . ALA A 1 92 ? -6.491 2.223 3.668 1.00 89.12 92 ALA A O 1
ATOM 597 N N . ARG A 1 93 ? -6.080 3.653 5.343 1.00 90.12 93 ARG A N 1
ATOM 598 C CA . ARG A 1 93 ? -5.217 4.534 4.532 1.00 90.12 93 ARG A CA 1
ATOM 599 C C . ARG A 1 93 ? -3.974 5.009 5.269 1.00 90.12 93 ARG A C 1
ATOM 601 O O . ARG A 1 93 ? -4.087 5.631 6.323 1.00 90.12 93 ARG A O 1
ATOM 608 N N . ALA A 1 94 ? -2.820 4.842 4.634 1.00 87.94 94 ALA A N 1
ATOM 609 C CA . ALA A 1 94 ? -1.546 5.373 5.099 1.00 87.94 94 ALA A CA 1
ATOM 610 C C . ALA A 1 94 ? -0.908 6.311 4.072 1.00 87.94 94 ALA A C 1
ATOM 612 O O . ALA A 1 94 ? -0.938 6.055 2.864 1.00 87.94 94 ALA A O 1
ATOM 613 N N . ILE A 1 95 ? -0.296 7.377 4.576 1.00 88.88 95 ILE A N 1
ATOM 614 C CA . ILE A 1 95 ? 0.673 8.197 3.851 1.00 88.88 95 ILE A CA 1
ATOM 615 C C . ILE A 1 95 ? 1.932 8.243 4.712 1.00 88.88 95 ILE A C 1
ATOM 617 O O . ILE A 1 95 ? 1.849 8.618 5.881 1.00 88.88 95 ILE A O 1
ATOM 621 N N . VAL A 1 96 ? 3.065 7.844 4.139 1.00 84.56 96 VAL A N 1
ATOM 622 C CA . VAL A 1 96 ? 4.359 7.775 4.823 1.00 84.56 96 VAL A CA 1
ATOM 623 C C . VAL A 1 96 ? 5.402 8.537 4.011 1.00 84.56 96 VAL A C 1
ATOM 625 O O . VAL A 1 96 ? 5.540 8.283 2.811 1.00 84.56 96 VAL A O 1
ATOM 628 N N . ALA A 1 97 ? 6.109 9.464 4.657 1.00 82.81 97 ALA A N 1
ATOM 629 C CA . ALA A 1 97 ? 7.177 10.257 4.052 1.00 82.81 97 ALA A CA 1
ATOM 630 C C . ALA A 1 97 ? 8.472 10.189 4.886 1.00 82.81 97 ALA A C 1
ATOM 632 O O . ALA A 1 97 ? 8.443 10.463 6.080 1.00 82.81 97 ALA A O 1
ATOM 633 N N . ILE A 1 98 ? 9.570 9.842 4.207 1.00 67.50 98 ILE A N 1
ATOM 634 C CA . ILE A 1 98 ? 10.973 9.757 4.661 1.00 67.50 98 ILE A CA 1
ATOM 635 C C . ILE A 1 98 ? 11.200 8.779 5.837 1.00 67.50 98 ILE A C 1
ATOM 637 O O . ILE A 1 98 ? 11.016 9.099 7.011 1.00 67.50 98 ILE A O 1
ATOM 641 N N . GLY A 1 99 ? 11.572 7.544 5.457 1.00 56.28 99 GLY A N 1
ATOM 642 C CA . GLY A 1 99 ? 12.036 6.442 6.310 1.00 56.28 99 GLY A CA 1
ATOM 643 C C . GLY A 1 99 ? 11.290 5.103 6.136 1.00 56.28 99 GLY A C 1
ATOM 644 O O . GLY A 1 99 ? 10.080 5.077 5.931 1.00 56.28 99 GLY A O 1
ATOM 645 N N . ASP A 1 100 ? 12.038 3.998 6.209 1.00 54.19 100 ASP A N 1
ATOM 646 C CA . ASP A 1 100 ? 11.708 2.616 5.823 1.00 54.19 100 ASP A CA 1
ATOM 647 C C . ASP A 1 100 ? 10.392 2.025 6.369 1.00 54.19 100 ASP A C 1
ATOM 649 O O . ASP A 1 100 ? 10.117 2.052 7.567 1.00 54.19 100 ASP A O 1
ATOM 653 N N . ASP A 1 101 ? 9.680 1.299 5.495 1.00 50.84 101 ASP A N 1
ATOM 654 C CA . ASP A 1 101 ? 8.554 0.400 5.805 1.00 50.84 101 ASP A CA 1
ATOM 655 C C . ASP A 1 101 ? 7.230 1.069 6.262 1.00 50.84 101 ASP A C 1
ATOM 657 O O . ASP A 1 101 ? 6.960 1.298 7.443 1.00 50.84 101 ASP A O 1
ATOM 661 N N . GLY A 1 102 ? 6.296 1.229 5.321 1.00 52.56 102 GLY A N 1
ATOM 662 C CA . GLY A 1 102 ? 4.861 1.373 5.562 1.00 52.56 102 GLY A CA 1
ATOM 663 C C . GLY A 1 102 ? 4.128 0.032 5.446 1.00 52.56 102 GLY A C 1
ATOM 664 O O . GLY A 1 102 ? 4.380 -0.764 4.543 1.00 52.56 102 GLY A O 1
ATOM 665 N N . VAL A 1 103 ? 3.187 -0.238 6.345 1.00 55.47 103 VAL A N 1
ATOM 666 C CA . VAL A 1 103 ? 2.367 -1.449 6.303 1.00 55.47 103 VAL A CA 1
ATOM 667 C C . VAL A 1 103 ? 0.894 -1.073 6.465 1.00 55.47 103 VAL A C 1
ATOM 669 O O . VAL A 1 103 ? 0.515 -0.348 7.381 1.00 55.47 103 VAL A O 1
ATOM 672 N N . VAL A 1 104 ? 0.047 -1.541 5.556 1.00 56.28 104 VAL A N 1
ATOM 673 C CA . VAL A 1 104 ? -1.408 -1.373 5.620 1.00 56.28 104 VAL A CA 1
ATOM 674 C C . VAL A 1 104 ? -2.034 -2.753 5.505 1.00 56.28 104 VAL A C 1
ATOM 676 O O . VAL A 1 104 ? -1.908 -3.408 4.476 1.00 56.28 104 VAL A O 1
ATOM 679 N N . PHE A 1 105 ? -2.704 -3.197 6.557 1.00 47.06 105 PHE A N 1
ATOM 680 C CA . PHE A 1 105 ? -3.442 -4.456 6.560 1.00 47.06 105 PHE A CA 1
ATOM 681 C C . PHE A 1 105 ? -4.913 -4.123 6.709 1.00 47.06 105 PHE A C 1
ATOM 683 O O . PHE A 1 105 ? -5.289 -3.610 7.747 1.00 47.06 105 PHE A O 1
ATOM 690 N N . GLY A 1 106 ? -5.736 -4.365 5.700 1.00 43.47 106 GLY A N 1
ATOM 691 C CA . GLY A 1 106 ? -7.184 -4.326 5.867 1.00 43.47 106 GLY A CA 1
ATOM 692 C C . GLY A 1 106 ? -7.758 -5.718 5.673 1.00 43.47 106 GLY A C 1
ATOM 693 O O . GLY A 1 106 ? -7.310 -6.445 4.794 1.00 43.47 106 GLY A O 1
ATOM 694 N N . ASP A 1 107 ? -8.746 -6.066 6.471 1.00 43.66 107 ASP A N 1
ATOM 695 C CA . ASP A 1 107 ? -9.819 -6.985 6.111 1.00 43.66 107 ASP A CA 1
ATOM 696 C C . ASP A 1 107 ? -10.917 -6.248 5.305 1.00 43.66 107 ASP A C 1
ATOM 698 O O . ASP A 1 107 ? -11.673 -6.885 4.591 1.00 43.66 107 ASP A O 1
ATOM 702 N N . GLY A 1 108 ? -10.874 -4.907 5.260 1.00 44.50 108 GLY A N 1
ATOM 703 C CA . GLY A 1 108 ? -11.820 -4.036 4.546 1.00 44.50 108 GLY A CA 1
ATOM 704 C C . GLY A 1 108 ? -11.761 -3.945 3.012 1.00 44.50 108 GLY A C 1
ATOM 705 O O . GLY A 1 108 ? -10.721 -4.152 2.376 1.00 44.50 108 GLY A O 1
ATOM 706 N N . VAL A 1 109 ? -12.855 -3.439 2.419 1.00 59.81 109 VAL A N 1
ATOM 707 C CA . VAL A 1 109 ? -13.029 -3.174 0.970 1.00 59.81 109 VAL A CA 1
ATOM 708 C C . VAL A 1 109 ? -11.923 -2.292 0.372 1.00 59.81 109 VAL A C 1
ATOM 710 O O . VAL A 1 109 ? -11.650 -2.356 -0.830 1.00 59.81 109 VAL A O 1
ATOM 713 N N . ILE A 1 110 ? -11.285 -1.400 1.147 1.00 75.62 110 ILE A N 1
ATOM 714 C CA . ILE A 1 110 ? -10.298 -0.448 0.606 1.00 75.62 110 ILE A CA 1
ATOM 715 C C . ILE A 1 110 ? -9.053 -0.316 1.487 1.00 75.62 110 ILE A C 1
ATOM 717 O O . ILE A 1 110 ? -9.069 0.386 2.502 1.00 75.62 110 ILE A O 1
ATOM 721 N N . ALA A 1 111 ? -7.917 -0.800 0.976 1.00 86.44 111 ALA A N 1
ATOM 722 C CA . ALA A 1 111 ? -6.593 -0.529 1.534 1.00 86.44 111 ALA A CA 1
ATOM 723 C C . ALA A 1 111 ? -5.763 0.368 0.600 1.00 86.44 111 ALA A C 1
ATOM 725 O O . ALA A 1 111 ? -5.633 0.118 -0.606 1.00 86.44 111 ALA A O 1
ATOM 726 N N . ARG A 1 112 ? -5.203 1.462 1.135 1.00 89.81 112 ARG A N 1
ATOM 727 C CA . ARG A 1 112 ? -4.355 2.385 0.360 1.00 89.81 112 ARG A CA 1
ATOM 728 C C . ARG A 1 112 ? -3.091 2.774 1.099 1.00 89.81 112 ARG A C 1
ATOM 730 O O . ARG A 1 112 ? -3.166 3.215 2.244 1.00 89.81 112 ARG A O 1
ATOM 737 N N . ALA A 1 113 ? -1.966 2.733 0.395 1.00 90.31 113 ALA A N 1
ATOM 738 C CA . ALA A 1 113 ? -0.702 3.246 0.902 1.00 90.31 113 ALA A CA 1
ATOM 739 C C . ALA A 1 113 ? 0.003 4.118 -0.137 1.00 90.31 113 ALA A C 1
ATOM 741 O O . ALA A 1 113 ? 0.053 3.790 -1.324 1.00 90.31 113 ALA A O 1
ATOM 742 N N . ILE A 1 114 ? 0.566 5.223 0.339 1.00 91.88 114 ILE A N 1
ATOM 743 C CA . ILE A 1 114 ? 1.542 6.027 -0.391 1.00 91.88 114 ILE A CA 1
ATOM 744 C C . ILE A 1 114 ? 2.787 6.079 0.485 1.00 91.88 114 ILE A C 1
ATOM 746 O O . ILE A 1 114 ? 2.697 6.530 1.626 1.00 91.88 114 ILE A O 1
ATOM 750 N N . VAL A 1 115 ? 3.912 5.593 -0.032 1.00 90.25 115 VAL A N 1
ATOM 751 C CA . VAL A 1 115 ? 5.198 5.581 0.673 1.00 90.25 115 VAL A CA 1
ATOM 752 C C . VAL A 1 115 ? 6.244 6.221 -0.226 1.00 90.25 115 VAL A C 1
ATOM 754 O O . VAL A 1 115 ? 6.428 5.781 -1.361 1.00 90.25 115 VAL A O 1
ATOM 757 N N . ALA A 1 116 ? 6.908 7.259 0.269 1.00 90.00 116 ALA A N 1
ATOM 758 C CA . ALA A 1 116 ? 7.945 7.960 -0.471 1.00 90.00 116 ALA A CA 1
ATOM 759 C C . ALA A 1 116 ? 9.193 8.170 0.389 1.00 90.00 116 ALA A C 1
ATOM 761 O O . ALA A 1 116 ? 9.085 8.488 1.575 1.00 90.00 116 ALA A O 1
ATOM 762 N N . SER A 1 117 ? 10.358 8.019 -0.234 1.00 88.56 117 SER A N 1
ATOM 763 C CA . SER A 1 117 ? 11.653 8.367 0.347 1.00 88.56 117 SER A CA 1
ATOM 764 C C . SER A 1 117 ? 12.468 9.218 -0.630 1.00 88.56 117 SER A C 1
ATOM 766 O O . SER A 1 117 ? 12.192 9.199 -1.832 1.00 88.56 117 SER A O 1
ATOM 768 N N . GLY A 1 118 ? 13.425 9.979 -0.102 1.00 85.44 118 GLY A N 1
ATOM 769 C CA . GLY A 1 118 ? 14.354 10.792 -0.890 1.00 85.44 118 GLY A CA 1
ATOM 770 C C . GLY A 1 118 ? 15.446 9.963 -1.572 1.00 85.44 118 GLY A C 1
ATOM 771 O O . GLY A 1 118 ? 15.331 8.737 -1.691 1.00 85.44 118 GLY A O 1
ATOM 772 N N . ASP A 1 119 ? 16.497 10.645 -2.020 1.00 88.12 119 ASP A N 1
ATOM 773 C CA . ASP A 1 119 ? 17.678 10.035 -2.644 1.00 88.12 119 ASP A CA 1
ATOM 774 C C . ASP A 1 119 ? 18.429 9.147 -1.641 1.00 88.12 119 ASP A C 1
ATOM 776 O O . ASP A 1 119 ? 18.471 9.434 -0.446 1.00 88.12 119 ASP A O 1
ATOM 780 N N . GLY A 1 120 ? 18.946 8.005 -2.099 1.00 84.75 120 GLY A N 1
ATOM 781 C CA . GLY A 1 120 ? 19.540 6.950 -1.266 1.00 84.75 120 GLY A CA 1
ATOM 782 C C . GLY A 1 120 ? 18.558 6.266 -0.302 1.00 84.75 120 GLY A C 1
ATOM 783 O O . GLY A 1 120 ? 18.910 5.300 0.377 1.00 84.75 120 GLY A O 1
ATOM 784 N N . GLY A 1 121 ? 17.314 6.742 -0.243 1.00 85.56 121 GLY A N 1
ATOM 785 C CA . GLY A 1 121 ? 16.313 6.312 0.712 1.00 85.56 121 GLY A CA 1
ATOM 786 C C . GLY A 1 121 ? 15.641 4.992 0.343 1.00 85.56 121 GLY A C 1
ATOM 787 O O . GLY A 1 121 ? 15.538 4.597 -0.825 1.00 85.56 121 GLY A O 1
ATOM 788 N N . ILE A 1 122 ? 15.111 4.307 1.357 1.00 89.50 122 ILE A N 1
ATOM 789 C CA . ILE A 1 122 ? 14.371 3.058 1.180 1.00 89.50 122 ILE A CA 1
ATOM 790 C C . ILE A 1 122 ? 12.882 3.305 1.454 1.00 89.50 122 ILE A C 1
ATOM 792 O O . ILE A 1 122 ? 12.458 3.695 2.536 1.00 89.50 122 ILE A O 1
ATOM 796 N N . ALA A 1 123 ? 12.054 3.046 0.447 1.00 90.25 123 ALA A N 1
ATOM 797 C CA . ALA A 1 123 ? 10.604 3.100 0.525 1.00 90.25 123 ALA A CA 1
ATOM 798 C C . ALA A 1 123 ? 10.041 1.685 0.386 1.00 90.25 123 ALA A C 1
ATOM 800 O O . ALA A 1 123 ? 10.279 0.985 -0.602 1.00 90.25 123 ALA A O 1
ATOM 801 N N . ARG A 1 124 ? 9.282 1.226 1.383 1.00 90.44 124 ARG A N 1
ATOM 802 C CA . ARG A 1 1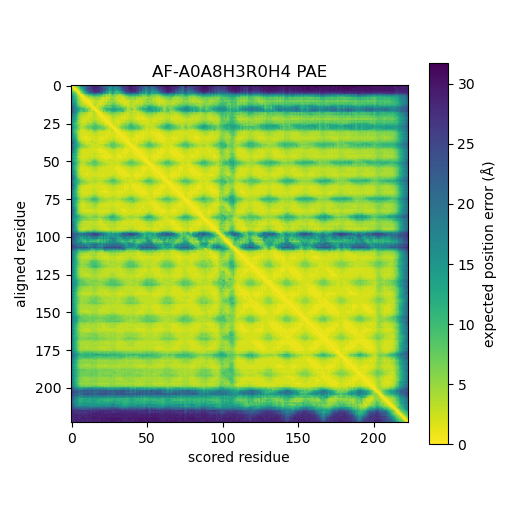24 ? 8.731 -0.136 1.402 1.00 90.44 124 ARG A CA 1
ATOM 803 C C . ARG A 1 124 ? 7.265 -0.107 1.790 1.00 90.44 124 ARG A C 1
ATOM 805 O O . ARG A 1 124 ? 6.905 0.591 2.726 1.00 90.44 124 ARG A O 1
ATOM 812 N N . ALA A 1 125 ? 6.429 -0.858 1.083 1.00 90.25 125 ALA A N 1
ATOM 813 C CA . ALA A 1 125 ? 5.013 -0.994 1.396 1.00 90.25 125 ALA A CA 1
ATOM 814 C C . ALA A 1 125 ? 4.567 -2.457 1.380 1.00 90.25 125 ALA A C 1
ATOM 816 O O . ALA A 1 125 ? 4.892 -3.198 0.450 1.00 90.25 125 ALA A O 1
ATOM 817 N N . ILE A 1 126 ? 3.771 -2.850 2.371 1.00 90.31 126 ILE A N 1
ATOM 818 C CA . ILE A 1 126 ? 2.982 -4.087 2.341 1.00 90.31 126 ILE A CA 1
ATOM 819 C C . ILE A 1 126 ? 1.518 -3.686 2.470 1.00 90.31 126 ILE A C 1
ATOM 821 O O . ILE A 1 126 ? 1.162 -3.020 3.439 1.00 90.31 126 ILE A O 1
ATOM 825 N N . VAL A 1 127 ? 0.695 -4.041 1.483 1.00 90.25 127 VAL A N 1
ATOM 826 C CA . VAL A 1 127 ? -0.729 -3.693 1.446 1.00 90.25 127 VAL A CA 1
ATOM 827 C C . VAL A 1 127 ? -1.560 -4.925 1.125 1.00 90.25 127 VAL A C 1
ATOM 829 O O . VAL A 1 127 ? -1.315 -5.570 0.108 1.00 90.25 127 VAL A O 1
ATOM 832 N N . ALA A 1 128 ? -2.546 -5.224 1.964 1.00 89.44 128 ALA A N 1
ATOM 833 C CA . ALA A 1 128 ? -3.488 -6.321 1.755 1.00 89.44 128 ALA A CA 1
ATOM 834 C C . ALA A 1 128 ? -4.930 -5.882 2.049 1.00 89.44 128 ALA A C 1
ATOM 836 O O . ALA A 1 128 ? -5.137 -4.989 2.875 1.00 89.44 128 ALA A O 1
ATOM 837 N N . SER A 1 129 ? -5.884 -6.500 1.351 1.00 87.75 129 SER A N 1
ATOM 838 C CA . SER A 1 129 ? -7.326 -6.468 1.630 1.00 87.75 129 SER A CA 1
ATOM 839 C C . SER A 1 129 ? -7.878 -7.895 1.657 1.00 87.75 129 SER A C 1
ATOM 841 O O . SER A 1 129 ? -7.257 -8.782 1.058 1.00 87.75 129 SER A O 1
ATOM 843 N N . GLY A 1 130 ? -9.047 -8.085 2.274 1.00 84.25 130 GLY A N 1
ATOM 844 C CA . GLY A 1 130 ? -9.836 -9.314 2.167 1.00 84.25 130 GLY A CA 1
ATOM 845 C C . GLY A 1 130 ? -10.428 -9.543 0.771 1.00 84.25 130 GLY A C 1
ATOM 846 O O . GLY A 1 130 ? -10.026 -8.888 -0.208 1.00 84.25 130 GLY A O 1
ATOM 847 N N . ASP A 1 131 ? -11.365 -10.489 0.707 1.00 85.38 131 ASP A N 1
ATOM 848 C CA . ASP A 1 131 ? -12.163 -10.822 -0.4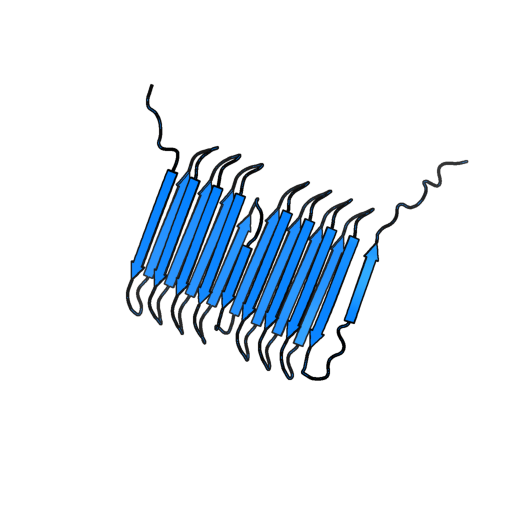80 1.00 85.38 131 ASP A CA 1
ATOM 849 C C . ASP A 1 131 ? -12.996 -9.611 -0.921 1.00 85.38 131 ASP A C 1
ATOM 851 O O . ASP A 1 131 ? -13.285 -8.721 -0.121 1.00 85.38 131 ASP A O 1
ATOM 855 N N . ASP A 1 132 ? -13.270 -9.495 -2.222 1.00 86.56 132 ASP A N 1
ATOM 856 C CA . ASP A 1 132 ? -13.878 -8.323 -2.877 1.00 86.56 132 ASP A CA 1
ATOM 857 C C . ASP A 1 132 ? -13.110 -6.992 -2.676 1.00 86.56 132 ASP A C 1
ATOM 859 O O . ASP A 1 132 ? -13.490 -5.918 -3.165 1.00 86.56 132 ASP A O 1
ATOM 863 N N . GLY A 1 133 ? -11.980 -7.035 -1.969 1.00 85.56 133 GLY A N 1
ATOM 864 C CA . GLY A 1 133 ? -11.234 -5.868 -1.552 1.00 85.56 133 GLY A CA 1
ATOM 865 C C . GLY A 1 133 ? -10.417 -5.235 -2.676 1.00 85.56 133 GLY A C 1
ATOM 866 O O . GLY A 1 133 ? -9.940 -5.866 -3.620 1.00 85.56 133 GLY A O 1
ATOM 867 N N . THR A 1 134 ? -10.213 -3.925 -2.568 1.00 90.06 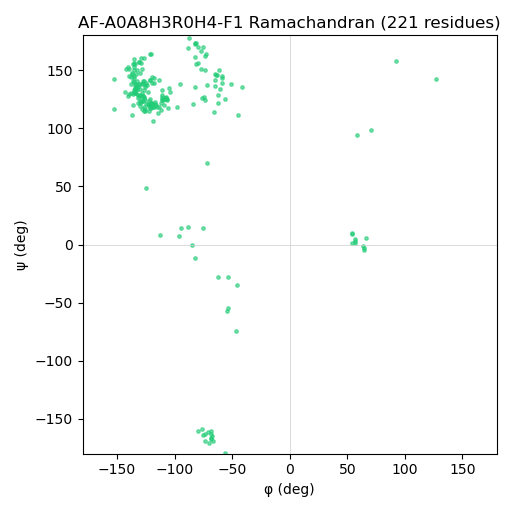134 THR A N 1
ATOM 868 C CA . THR A 1 134 ? -9.392 -3.135 -3.481 1.00 90.06 134 THR A CA 1
ATOM 869 C C . THR A 1 134 ? -8.158 -2.596 -2.773 1.00 90.06 134 THR A C 1
ATOM 871 O O . THR A 1 134 ? -8.246 -1.704 -1.921 1.00 90.06 134 THR A O 1
ATOM 874 N N . THR A 1 135 ? -6.982 -3.006 -3.243 1.00 92.00 135 THR A N 1
ATOM 875 C CA . THR A 1 135 ? -5.700 -2.452 -2.806 1.00 92.00 135 THR A CA 1
ATOM 876 C C . THR A 1 135 ? -5.086 -1.523 -3.847 1.00 92.00 135 THR A C 1
ATOM 878 O O . THR A 1 135 ? -5.067 -1.782 -5.056 1.00 92.00 135 THR A O 1
ATOM 881 N N . ARG A 1 136 ? -4.604 -0.364 -3.382 1.00 93.25 136 ARG A N 1
ATOM 882 C CA . ARG A 1 136 ? -3.894 0.618 -4.212 1.00 93.25 136 ARG A CA 1
ATOM 883 C C . ARG A 1 136 ? -2.663 1.141 -3.498 1.00 93.25 136 ARG A C 1
ATOM 885 O O . ARG A 1 136 ? -2.778 1.808 -2.470 1.00 93.25 136 ARG A O 1
ATOM 892 N N . THR A 1 137 ? -1.516 0.928 -4.121 1.00 93.50 137 THR A N 1
ATOM 893 C CA . THR A 1 137 ? -0.224 1.252 -3.527 1.00 93.50 137 THR A CA 1
ATOM 894 C C . THR A 1 137 ? 0.625 2.059 -4.492 1.00 93.50 137 THR A C 1
ATOM 896 O O . THR A 1 137 ? 0.753 1.706 -5.665 1.00 93.50 137 THR A O 1
ATOM 899 N N . VAL A 1 138 ? 1.225 3.131 -3.982 1.00 95.00 138 VAL A N 1
ATOM 900 C CA . VAL A 1 138 ? 2.270 3.891 -4.672 1.00 95.00 138 VAL A CA 1
ATOM 901 C C . VAL A 1 138 ? 3.505 3.897 -3.784 1.00 95.00 138 VAL A C 1
ATOM 903 O O . VAL A 1 138 ? 3.421 4.314 -2.630 1.00 95.00 138 VAL A O 1
ATOM 906 N N . VAL A 1 139 ? 4.631 3.421 -4.313 1.00 93.75 139 VAL A N 1
ATOM 907 C CA . VAL A 1 139 ? 5.927 3.446 -3.626 1.00 93.75 139 VAL A CA 1
ATOM 908 C C . VAL A 1 139 ? 6.952 4.119 -4.519 1.00 93.75 139 VAL A C 1
ATOM 910 O O . VAL A 1 139 ? 7.110 3.715 -5.671 1.00 93.75 139 VAL A O 1
ATOM 913 N N . ALA A 1 140 ? 7.638 5.128 -3.996 1.00 93.19 140 ALA A N 1
ATOM 914 C CA . ALA A 1 140 ? 8.662 5.857 -4.729 1.00 93.19 140 ALA A CA 1
ATOM 915 C C . ALA A 1 140 ? 9.911 6.090 -3.874 1.00 93.19 140 ALA A C 1
ATOM 917 O O . ALA A 1 140 ? 9.802 6.357 -2.678 1.00 93.19 140 ALA A O 1
ATOM 918 N N . SER A 1 141 ? 11.080 6.019 -4.496 1.00 92.12 141 SER A N 1
ATOM 919 C CA . SER A 1 141 ? 12.349 6.491 -3.934 1.00 92.12 141 SER A CA 1
ATOM 920 C C . SER A 1 141 ? 13.063 7.397 -4.934 1.00 92.12 141 SER A C 1
ATOM 922 O O . SER A 1 141 ? 12.798 7.303 -6.136 1.00 92.12 141 SER A O 1
ATOM 924 N N . GLY A 1 142 ? 13.940 8.265 -4.432 1.00 89.25 1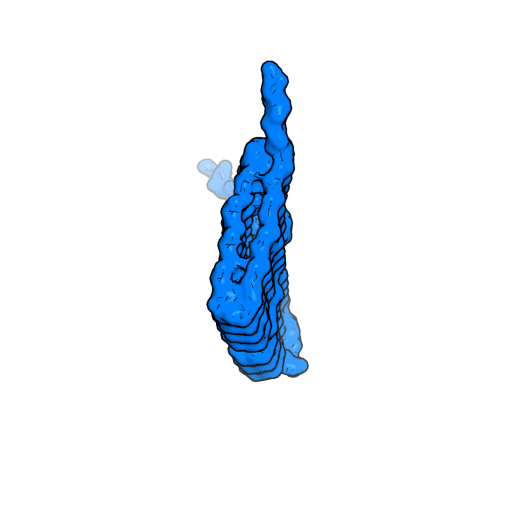42 GLY A N 1
ATOM 925 C CA . GLY A 1 142 ? 14.807 9.107 -5.253 1.00 89.25 142 GLY A CA 1
ATOM 926 C C . GLY A 1 142 ? 15.922 8.327 -5.956 1.00 89.25 142 GLY A C 1
ATOM 927 O O . GLY A 1 142 ? 15.840 7.097 -6.112 1.00 89.25 142 GLY A O 1
ATOM 928 N N . ASP A 1 143 ? 16.949 9.053 -6.382 1.00 92.19 143 ASP A N 1
ATOM 929 C CA . ASP A 1 143 ? 18.141 8.498 -7.034 1.00 92.19 143 ASP A CA 1
ATOM 930 C C . ASP A 1 143 ? 18.912 7.601 -6.059 1.00 92.19 143 ASP A C 1
ATOM 932 O O . ASP A 1 143 ? 18.852 7.799 -4.847 1.00 92.19 143 ASP A O 1
ATOM 936 N N . ASP A 1 144 ? 19.550 6.542 -6.557 1.00 92.56 144 ASP A N 1
ATOM 937 C CA . ASP A 1 144 ? 20.207 5.474 -5.783 1.00 92.56 144 ASP A CA 1
ATOM 938 C C . ASP A 1 144 ? 19.306 4.792 -4.727 1.00 92.56 144 ASP A C 1
ATOM 940 O O . ASP A 1 144 ? 19.752 3.992 -3.898 1.00 92.56 144 ASP A O 1
ATOM 944 N N . GLY A 1 145 ? 18.007 5.092 -4.749 1.00 90.75 145 GLY A N 1
ATOM 945 C CA . GLY A 1 145 ? 17.038 4.646 -3.766 1.00 90.75 145 GLY A CA 1
ATOM 946 C C . GLY A 1 145 ? 16.522 3.231 -4.014 1.00 90.75 145 GLY A C 1
ATOM 947 O O . GLY A 1 145 ? 16.781 2.577 -5.028 1.00 90.75 145 GLY A O 1
ATOM 948 N N . THR A 1 146 ? 15.741 2.725 -3.062 1.00 92.62 146 THR A N 1
ATOM 949 C CA . THR A 1 146 ? 15.044 1.442 -3.206 1.00 92.62 146 THR A CA 1
ATOM 950 C C . THR A 1 146 ? 13.559 1.575 -2.906 1.00 92.62 146 THR A C 1
ATOM 952 O O . THR A 1 146 ? 13.166 1.768 -1.760 1.00 92.62 146 THR A O 1
ATOM 955 N N . ALA A 1 147 ? 12.720 1.318 -3.906 1.00 93.81 147 ALA A N 1
ATOM 956 C CA . ALA A 1 147 ? 11.272 1.250 -3.784 1.00 93.81 147 ALA A CA 1
ATOM 957 C C . ALA A 1 147 ? 10.783 -0.201 -3.867 1.00 93.81 147 ALA A C 1
ATOM 959 O O . ALA A 1 147 ? 11.043 -0.919 -4.839 1.00 93.81 147 ALA A O 1
ATOM 960 N N . ARG A 1 148 ? 10.043 -0.668 -2.854 1.00 94.00 148 ARG A N 1
ATOM 961 C CA . ARG A 1 148 ? 9.464 -2.021 -2.839 1.00 94.00 148 ARG A CA 1
ATOM 962 C C . ARG A 1 148 ? 8.010 -2.034 -2.414 1.00 94.00 148 ARG A C 1
ATOM 964 O O . ARG A 1 148 ? 7.667 -1.487 -1.374 1.00 94.00 148 ARG A O 1
ATOM 971 N N . ALA A 1 149 ? 7.181 -2.759 -3.152 1.00 93.19 149 ALA A N 1
ATOM 972 C CA . ALA A 1 149 ? 5.799 -3.010 -2.771 1.00 93.19 149 ALA A CA 1
ATOM 973 C C . ALA A 1 149 ? 5.465 -4.502 -2.808 1.00 93.19 149 ALA A C 1
ATOM 975 O O . ALA A 1 149 ? 5.821 -5.204 -3.755 1.00 93.19 149 ALA A O 1
ATOM 976 N N . ILE A 1 150 ? 4.733 -4.958 -1.797 1.00 93.38 150 ILE A N 1
ATOM 977 C CA . ILE A 1 150 ? 3.980 -6.211 -1.814 1.00 93.38 150 ILE A CA 1
ATOM 978 C C . ILE A 1 150 ? 2.512 -5.824 -1.694 1.00 93.38 150 ILE A C 1
ATOM 980 O O . ILE A 1 150 ? 2.129 -5.148 -0.740 1.00 93.38 150 ILE A O 1
ATOM 984 N N . VAL A 1 151 ? 1.709 -6.194 -2.685 1.00 93.69 151 VAL A N 1
ATOM 985 C CA . VAL A 1 151 ? 0.306 -5.793 -2.778 1.00 93.69 151 VAL A CA 1
ATOM 986 C C . VAL A 1 151 ? -0.540 -7.022 -3.061 1.00 93.69 151 VAL A C 1
ATOM 988 O O . VAL A 1 151 ? -0.319 -7.693 -4.064 1.00 93.69 151 VAL A O 1
ATOM 991 N N . ALA A 1 152 ? -1.493 -7.308 -2.185 1.00 91.12 152 ALA A N 1
ATOM 992 C CA . ALA A 1 152 ? -2.380 -8.456 -2.295 1.00 91.12 152 ALA A CA 1
ATOM 993 C C . ALA A 1 152 ? -3.846 -8.029 -2.167 1.00 91.12 152 ALA A C 1
ATOM 995 O O . ALA A 1 152 ? -4.143 -7.042 -1.498 1.00 91.12 152 ALA A O 1
ATOM 996 N N . SER A 1 153 ? -4.753 -8.769 -2.790 1.00 90.81 153 SER A N 1
ATOM 997 C CA . SER A 1 153 ? -6.190 -8.759 -2.493 1.00 90.81 153 SER A CA 1
ATOM 998 C C . SER A 1 153 ? -6.691 -10.201 -2.425 1.00 90.81 153 SER A C 1
ATOM 1000 O O . SER A 1 153 ? -6.064 -11.072 -3.038 1.00 90.81 153 SER A O 1
ATOM 1002 N N . GLY A 1 154 ? -7.790 -10.437 -1.705 1.00 86.94 154 GLY A N 1
ATOM 1003 C CA . GLY A 1 154 ? -8.477 -11.730 -1.673 1.00 86.94 154 GLY A CA 1
ATOM 1004 C C . GLY A 1 154 ? -9.158 -12.088 -2.995 1.00 86.94 154 GLY A C 1
ATOM 1005 O O . GLY A 1 154 ? -8.838 -11.509 -4.049 1.00 86.94 154 GLY A O 1
ATOM 1006 N N . ASP A 1 155 ? -10.075 -13.047 -2.919 1.00 87.94 155 ASP A N 1
ATOM 1007 C CA . ASP A 1 155 ? -10.886 -13.521 -4.046 1.00 87.94 155 ASP A CA 1
ATOM 1008 C C . ASP A 1 155 ? -11.776 -12.387 -4.566 1.00 87.94 155 ASP A C 1
ATOM 1010 O O . ASP A 1 155 ? -12.125 -11.476 -3.818 1.00 87.94 155 ASP A O 1
ATOM 1014 N N . ASP A 1 156 ? -12.024 -12.346 -5.876 1.00 88.06 156 ASP A N 1
ATOM 1015 C CA . ASP A 1 156 ? -12.724 -11.271 -6.600 1.00 88.06 156 ASP A CA 1
ATOM 1016 C C . ASP A 1 156 ? -12.108 -9.859 -6.435 1.00 88.06 156 ASP A C 1
ATOM 1018 O O . ASP A 1 156 ? -12.571 -8.852 -6.986 1.00 88.06 156 ASP A O 1
ATOM 1022 N N . GLY A 1 157 ? -10.986 -9.765 -5.720 1.00 88.50 157 GLY A N 1
ATOM 1023 C CA . GLY A 1 157 ? -10.343 -8.522 -5.348 1.00 88.50 157 GLY A CA 1
ATOM 1024 C C . GLY A 1 157 ? -9.555 -7.864 -6.480 1.00 88.50 157 GLY A C 1
ATOM 1025 O O . GLY A 1 157 ? -9.226 -8.440 -7.521 1.00 88.50 157 GLY A O 1
ATOM 1026 N N . THR A 1 158 ? -9.196 -6.599 -6.269 1.00 92.00 158 THR A N 1
ATOM 1027 C CA . THR A 1 158 ? -8.362 -5.830 -7.197 1.00 92.00 158 THR A CA 1
ATOM 1028 C C . THR A 1 158 ? -7.094 -5.328 -6.522 1.00 92.00 158 THR A C 1
ATOM 1030 O O . THR A 1 158 ? -7.154 -4.432 -5.679 1.00 92.00 158 THR A O 1
ATOM 1033 N N . ALA A 1 159 ? -5.933 -5.775 -7.001 1.00 94.06 159 ALA A N 1
ATOM 1034 C CA . ALA A 1 159 ? -4.634 -5.317 -6.520 1.00 94.06 159 ALA A CA 1
ATOM 1035 C C . ALA A 1 159 ? -3.915 -4.412 -7.529 1.00 94.06 159 ALA A C 1
ATOM 1037 O O . ALA A 1 159 ? -3.718 -4.755 -8.701 1.00 94.06 159 ALA A O 1
ATOM 1038 N N . ARG A 1 160 ? -3.514 -3.212 -7.088 1.00 95.75 160 ARG A N 1
ATOM 1039 C CA . ARG A 1 160 ? -2.826 -2.230 -7.941 1.00 95.75 160 ARG A CA 1
ATOM 1040 C C . ARG A 1 160 ? -1.586 -1.652 -7.285 1.00 95.75 160 ARG A C 1
ATOM 1042 O O . ARG A 1 160 ? -1.675 -1.079 -6.201 1.00 95.75 160 ARG A O 1
ATOM 1049 N N . ALA A 1 161 ? -0.466 -1.695 -8.002 1.00 96.12 161 ALA A N 1
ATOM 1050 C CA . ALA A 1 161 ? 0.790 -1.113 -7.548 1.00 96.12 161 ALA A CA 1
ATOM 1051 C C . ALA A 1 161 ? 1.449 -0.235 -8.618 1.00 96.12 161 ALA A C 1
ATOM 1053 O O . ALA A 1 161 ? 1.518 -0.603 -9.793 1.00 96.12 161 ALA A O 1
ATOM 1054 N N . ILE A 1 162 ? 1.978 0.904 -8.181 1.00 97.38 162 ILE A N 1
ATOM 1055 C CA . ILE A 1 162 ? 2.947 1.712 -8.922 1.00 97.38 162 ILE A CA 1
ATOM 1056 C C . ILE A 1 162 ? 4.202 1.781 -8.058 1.00 97.38 162 ILE A C 1
ATOM 1058 O O . ILE A 1 162 ? 4.129 2.222 -6.911 1.00 97.38 162 ILE A O 1
ATOM 1062 N N . VAL A 1 163 ? 5.331 1.320 -8.591 1.00 96.56 163 VAL A N 1
ATOM 1063 C CA . VAL A 1 163 ? 6.616 1.317 -7.885 1.00 96.56 163 VAL A CA 1
ATOM 1064 C C . VAL A 1 163 ? 7.674 1.964 -8.766 1.00 96.56 163 VAL A C 1
ATOM 1066 O O . VAL A 1 163 ? 7.874 1.524 -9.896 1.00 96.56 163 VAL A O 1
ATOM 1069 N N . ALA A 1 164 ? 8.337 2.999 -8.263 1.00 95.94 164 ALA A N 1
ATOM 1070 C CA . ALA A 1 164 ? 9.330 3.749 -9.023 1.00 95.94 164 ALA A CA 1
ATOM 1071 C C . ALA A 1 164 ? 10.573 4.067 -8.189 1.00 95.94 164 ALA A C 1
ATOM 1073 O O . ALA A 1 164 ? 10.461 4.296 -6.989 1.00 95.94 164 ALA A O 1
ATOM 1074 N N . SER A 1 165 ? 11.733 4.110 -8.835 1.00 94.88 165 SER A N 1
ATOM 1075 C CA . SER A 1 165 ? 12.954 4.692 -8.271 1.00 94.88 165 SER A CA 1
ATOM 1076 C C . SER A 1 165 ? 13.589 5.649 -9.276 1.00 94.88 165 SER A C 1
ATOM 1078 O O . SER A 1 165 ? 13.340 5.501 -10.477 1.00 94.88 165 SER A O 1
ATOM 1080 N N . GLY A 1 166 ? 14.393 6.593 -8.787 1.00 92.75 166 GLY A N 1
ATOM 1081 C CA . GLY A 1 166 ? 15.248 7.450 -9.610 1.00 92.75 166 GLY A CA 1
ATOM 1082 C C . GLY A 1 166 ? 16.392 6.701 -10.306 1.00 92.75 166 GLY A C 1
ATOM 1083 O O . GLY A 1 166 ? 16.373 5.464 -10.411 1.00 92.75 166 GLY A O 1
ATOM 1084 N N . ASP A 1 167 ? 17.368 7.462 -10.792 1.00 93.69 167 ASP A N 1
ATOM 1085 C CA . ASP A 1 167 ? 18.566 6.959 -11.476 1.00 93.69 167 ASP A CA 1
ATOM 1086 C C . ASP A 1 167 ? 19.416 6.116 -10.509 1.00 93.69 167 ASP A C 1
ATOM 1088 O O . ASP A 1 167 ? 19.380 6.329 -9.301 1.00 93.69 167 ASP A O 1
ATOM 1092 N N . GLY A 1 168 ? 20.080 5.062 -10.990 1.00 92.12 168 GLY A N 1
ATOM 1093 C CA . GLY A 1 168 ? 20.815 4.085 -10.167 1.00 92.12 168 GLY A CA 1
ATOM 1094 C C . GLY A 1 168 ? 19.942 3.246 -9.214 1.00 92.12 168 GLY A C 1
ATOM 1095 O O . GLY A 1 168 ? 20.424 2.344 -8.524 1.00 92.12 168 GLY A O 1
ATOM 1096 N N . GLY A 1 169 ? 18.635 3.516 -9.172 1.00 94.12 169 GLY A N 1
ATOM 1097 C CA . GLY A 1 169 ? 17.720 2.993 -8.171 1.00 94.12 169 GLY A CA 1
ATOM 1098 C C . GLY A 1 169 ? 17.203 1.573 -8.416 1.00 94.12 169 GLY A C 1
ATOM 1099 O O . GLY A 1 169 ? 17.411 0.939 -9.453 1.00 94.12 169 GLY A O 1
ATOM 1100 N N . ILE A 1 170 ? 16.470 1.046 -7.431 1.00 95.25 170 ILE A N 1
ATOM 1101 C CA . ILE A 1 170 ? 15.860 -0.287 -7.488 1.00 95.25 170 ILE A CA 1
ATOM 1102 C C . ILE A 1 170 ? 14.365 -0.204 -7.192 1.00 95.25 170 ILE A C 1
ATOM 1104 O O . ILE A 1 170 ? 13.952 -0.000 -6.054 1.00 95.25 170 ILE A O 1
ATOM 1108 N N . ALA A 1 171 ? 13.540 -0.527 -8.184 1.00 96.81 171 ALA A N 1
ATOM 1109 C CA . ALA A 1 171 ? 12.096 -0.656 -8.045 1.00 96.81 171 ALA A CA 1
ATOM 1110 C C . ALA A 1 171 ? 11.651 -2.125 -8.126 1.00 96.81 171 ALA A C 1
ATOM 1112 O O . ALA A 1 171 ? 11.942 -2.842 -9.090 1.00 96.81 171 ALA A O 1
ATOM 1113 N N . ARG A 1 172 ? 10.923 -2.610 -7.109 1.00 97.00 172 ARG A N 1
ATOM 1114 C CA . ARG A 1 172 ? 10.386 -3.982 -7.079 1.00 97.00 172 ARG A CA 1
ATOM 1115 C C . ARG A 1 172 ? 8.936 -4.052 -6.629 1.00 97.00 172 ARG A C 1
ATOM 1117 O O . ARG A 1 172 ? 8.594 -3.568 -5.557 1.00 97.00 172 ARG A O 1
ATOM 1124 N N . ALA A 1 173 ? 8.112 -4.768 -7.383 1.00 96.69 173 ALA A N 1
ATOM 1125 C CA . ALA A 1 173 ? 6.734 -5.049 -7.002 1.00 96.69 173 ALA A CA 1
ATOM 1126 C C . ALA A 1 173 ? 6.439 -6.550 -7.006 1.00 96.69 173 ALA A C 1
ATOM 1128 O O . ALA A 1 173 ? 6.831 -7.267 -7.929 1.00 96.69 173 ALA A O 1
ATOM 1129 N N . ILE A 1 174 ? 5.701 -7.000 -5.998 1.00 95.44 174 ILE A N 1
ATOM 1130 C CA . ILE A 1 174 ? 4.974 -8.269 -6.003 1.00 95.44 174 ILE A CA 1
ATOM 1131 C C . ILE A 1 174 ? 3.498 -7.912 -5.885 1.00 95.44 174 ILE A C 1
ATOM 1133 O O . ILE A 1 174 ? 3.116 -7.237 -4.931 1.00 95.44 174 ILE A O 1
ATOM 1137 N N . VAL A 1 175 ? 2.693 -8.315 -6.865 1.00 95.06 175 VAL A N 1
ATOM 1138 C CA . VAL A 1 175 ? 1.261 -8.005 -6.903 1.00 95.06 175 VAL A CA 1
ATOM 1139 C C . VAL A 1 175 ? 0.467 -9.274 -7.157 1.00 95.06 175 VAL A C 1
ATOM 1141 O O . VAL A 1 175 ? 0.687 -9.944 -8.166 1.00 95.06 175 VAL A O 1
ATOM 1144 N N . THR A 1 176 ? -0.440 -9.598 -6.244 1.00 92.81 176 THR A N 1
ATOM 1145 C CA . THR A 1 176 ? -1.247 -10.819 -6.296 1.00 92.81 176 THR A CA 1
ATOM 1146 C C . THR A 1 176 ? -2.721 -10.522 -6.051 1.00 92.81 176 THR A C 1
ATOM 1148 O O . THR A 1 176 ? -3.051 -9.598 -5.312 1.00 92.81 176 THR A O 1
ATOM 1151 N N . SER A 1 177 ? -3.603 -11.318 -6.642 1.00 91.88 177 SER A N 1
ATOM 1152 C CA . SER A 1 177 ? -5.024 -11.382 -6.287 1.00 91.88 177 SER A CA 1
ATOM 1153 C C . SER A 1 177 ? -5.468 -12.841 -6.210 1.00 91.88 177 SER A C 1
ATOM 1155 O O . SER A 1 177 ? -4.865 -13.677 -6.895 1.00 91.88 177 SER A O 1
ATOM 1157 N N . GLY A 1 178 ? -6.493 -13.113 -5.400 1.00 86.56 178 GLY A N 1
ATOM 1158 C CA . GLY A 1 178 ? -7.159 -14.413 -5.316 1.00 86.56 178 GLY A CA 1
ATOM 1159 C C . GLY A 1 178 ? -7.952 -14.767 -6.574 1.00 86.56 178 GLY A C 1
ATOM 1160 O O . GLY A 1 178 ? -7.708 -14.211 -7.658 1.00 86.56 178 GLY A O 1
ATOM 1161 N N . ASP A 1 179 ? -8.883 -15.700 -6.417 1.00 84.94 179 ASP A N 1
ATOM 1162 C CA . ASP A 1 179 ? -9.705 -16.240 -7.495 1.00 84.94 179 ASP A CA 1
ATOM 1163 C C . ASP A 1 179 ? -10.519 -15.169 -8.207 1.00 84.94 179 ASP A C 1
ATOM 1165 O O . ASP A 1 179 ? -10.977 -14.226 -7.580 1.00 84.94 179 ASP A O 1
ATOM 1169 N N . GLU A 1 180 ? -10.614 -15.252 -9.539 1.00 84.38 180 GLU A N 1
ATOM 1170 C CA . GLU A 1 180 ? -11.287 -14.258 -10.408 1.00 84.38 180 GLU A CA 1
ATOM 1171 C C . GLU A 1 180 ? -10.814 -12.785 -10.253 1.00 84.38 180 GLU A C 1
ATOM 1173 O O . GLU A 1 180 ? -11.248 -11.891 -10.986 1.00 84.38 180 GLU A O 1
ATOM 1178 N N . GLY A 1 181 ? -9.838 -12.525 -9.379 1.00 86.56 181 GLY A N 1
ATOM 1179 C CA . GLY A 1 181 ? -9.327 -11.203 -9.066 1.00 86.56 181 GLY A CA 1
ATOM 1180 C C . GLY A 1 181 ? -8.478 -10.597 -10.182 1.00 86.56 181 GLY A C 1
ATOM 1181 O O . GLY A 1 181 ? -7.982 -11.263 -11.096 1.00 86.56 181 GLY A O 1
ATOM 1182 N N . THR A 1 182 ? -8.261 -9.283 -10.097 1.00 90.62 182 THR A N 1
ATOM 1183 C CA . THR A 1 182 ? -7.490 -8.543 -11.103 1.00 90.62 182 THR A CA 1
ATOM 1184 C C . THR A 1 182 ? -6.259 -7.864 -10.524 1.00 90.62 182 THR A C 1
ATOM 1186 O O . THR A 1 182 ? -6.295 -7.221 -9.475 1.00 90.62 182 THR A O 1
ATOM 1189 N N . THR A 1 183 ? -5.157 -7.918 -11.273 1.00 93.62 183 THR A N 1
ATOM 1190 C CA . THR A 1 183 ? -3.912 -7.229 -10.919 1.00 93.62 183 THR A CA 1
ATOM 1191 C C . THR A 1 183 ? -3.517 -6.191 -11.960 1.00 93.62 183 THR A C 1
ATOM 1193 O O . THR A 1 183 ? -3.700 -6.365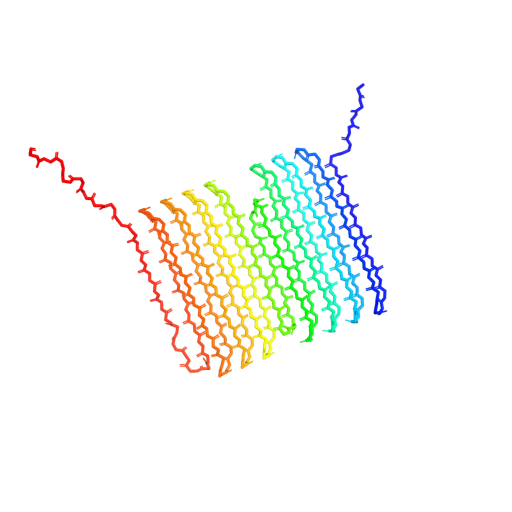 -13.168 1.00 93.62 183 THR A O 1
ATOM 1196 N N . ARG A 1 184 ? -2.958 -5.065 -11.502 1.00 93.00 184 ARG A N 1
ATOM 1197 C CA . ARG A 1 184 ? -2.294 -4.083 -12.373 1.00 93.00 184 ARG A CA 1
ATOM 1198 C C . ARG A 1 184 ? -1.046 -3.530 -11.716 1.00 93.00 184 ARG A C 1
ATOM 1200 O O . ARG A 1 184 ? -1.111 -2.956 -10.631 1.00 93.00 184 ARG A O 1
ATOM 1207 N N . THR A 1 185 ? 0.057 -3.598 -12.445 1.00 95.25 185 THR A N 1
ATOM 1208 C CA . THR A 1 185 ? 1.367 -3.248 -11.905 1.00 95.25 185 THR A CA 1
ATOM 1209 C C . THR A 1 185 ? 2.130 -2.386 -12.890 1.00 95.25 185 THR A C 1
ATOM 1211 O O . THR A 1 185 ? 2.212 -2.713 -14.073 1.00 95.25 185 THR A O 1
ATOM 1214 N N . VAL A 1 186 ? 2.703 -1.296 -12.391 1.00 95.38 186 VAL A N 1
ATOM 1215 C CA . VAL A 1 186 ? 3.695 -0.489 -13.100 1.00 95.38 186 VAL A CA 1
ATOM 1216 C C . VAL A 1 186 ? 4.952 -0.463 -12.245 1.00 95.38 186 VAL A C 1
ATOM 1218 O O . VAL A 1 186 ? 4.882 -0.109 -11.069 1.00 95.38 186 VAL A O 1
ATOM 1221 N N . VAL A 1 187 ? 6.084 -0.856 -12.829 1.00 95.88 187 VAL A N 1
ATOM 1222 C CA . VAL A 1 187 ? 7.397 -0.761 -12.185 1.00 95.88 187 VAL A CA 1
ATOM 1223 C C . VAL A 1 187 ? 8.353 -0.060 -13.133 1.00 95.88 187 VAL A C 1
ATOM 1225 O O . VAL A 1 187 ? 8.447 -0.456 -14.294 1.00 95.88 187 VAL A O 1
ATOM 1228 N N . ALA A 1 188 ? 9.038 0.965 -12.640 1.00 94.50 188 ALA A N 1
ATOM 1229 C CA . ALA A 1 188 ? 9.995 1.749 -13.409 1.00 94.50 188 ALA A CA 1
ATOM 1230 C C . ALA A 1 188 ? 11.216 2.104 -12.556 1.00 94.50 188 ALA A C 1
ATOM 1232 O O . ALA A 1 188 ? 11.115 2.203 -11.338 1.00 94.50 188 ALA A O 1
ATOM 1233 N N . SER A 1 189 ? 12.353 2.301 -13.209 1.00 93.69 189 SER A N 1
ATOM 1234 C CA . SER A 1 189 ? 13.547 2.893 -12.612 1.00 93.69 189 SER A CA 1
ATOM 1235 C C . SER A 1 189 ? 14.129 3.894 -13.601 1.00 93.69 189 SER A C 1
ATOM 1237 O O . SER A 1 189 ? 13.873 3.745 -14.801 1.00 93.69 189 SER A O 1
ATOM 1239 N N . GLY A 1 190 ? 14.871 4.878 -13.095 1.00 90.44 190 GLY A N 1
ATOM 1240 C CA . GLY A 1 190 ? 15.690 5.773 -13.907 1.00 90.44 190 GLY A CA 1
ATOM 1241 C C . GLY A 1 190 ? 16.867 5.066 -14.587 1.00 90.44 190 GLY A C 1
ATOM 1242 O O . GLY A 1 190 ? 16.944 3.828 -14.599 1.00 90.44 190 GLY A O 1
ATOM 1243 N N . ASP A 1 191 ? 17.768 5.858 -15.158 1.00 91.69 191 ASP A N 1
ATOM 1244 C CA . ASP A 1 191 ? 18.961 5.377 -15.857 1.00 91.69 191 ASP A CA 1
ATOM 1245 C C . ASP A 1 191 ? 19.835 4.533 -14.919 1.00 91.69 191 ASP A C 1
ATOM 1247 O O . ASP A 1 191 ? 19.832 4.729 -13.709 1.00 91.69 191 ASP A O 1
ATOM 1251 N N . ASP A 1 192 ? 20.492 3.499 -15.452 1.00 90.25 192 ASP A N 1
ATOM 1252 C CA . ASP A 1 192 ? 21.247 2.485 -14.685 1.00 90.25 192 ASP A CA 1
ATOM 1253 C C . ASP A 1 192 ? 20.480 1.761 -13.561 1.00 90.25 192 ASP A C 1
ATOM 1255 O O . ASP A 1 192 ? 21.043 0.993 -12.774 1.00 90.25 192 ASP A O 1
ATOM 1259 N N . GLY A 1 193 ? 19.164 1.949 -13.504 1.00 91.06 193 GLY A N 1
ATOM 1260 C CA . GLY A 1 193 ? 18.303 1.376 -12.492 1.00 91.06 193 GLY A CA 1
ATOM 1261 C C . GLY A 1 193 ? 17.763 -0.012 -12.833 1.00 91.06 193 GLY A C 1
ATOM 1262 O O . GLY A 1 193 ? 17.818 -0.512 -13.963 1.00 91.06 193 GLY A O 1
ATOM 1263 N N . ILE A 1 194 ? 17.165 -0.654 -11.828 1.00 94.19 194 ILE A N 1
ATOM 1264 C CA . ILE A 1 194 ? 16.569 -1.989 -11.938 1.00 94.19 194 ILE A CA 1
ATOM 1265 C C . ILE A 1 194 ? 15.082 -1.932 -11.602 1.00 94.19 194 ILE A C 1
ATOM 1267 O O . ILE A 1 194 ? 14.697 -1.701 -10.458 1.00 94.19 194 ILE A O 1
ATOM 1271 N N . ALA A 1 195 ? 14.239 -2.301 -12.563 1.00 95.88 195 ALA A N 1
ATOM 1272 C CA . ALA A 1 195 ? 12.803 -2.473 -12.383 1.00 95.88 195 ALA A CA 1
ATOM 1273 C C . ALA A 1 195 ? 12.423 -3.959 -12.464 1.00 95.88 195 ALA A C 1
ATOM 1275 O O . ALA A 1 195 ? 12.708 -4.632 -13.457 1.00 95.88 195 ALA A O 1
ATOM 1276 N N . ARG A 1 196 ? 11.762 -4.504 -11.432 1.00 96.69 196 ARG A N 1
ATOM 1277 C CA . ARG A 1 196 ? 11.245 -5.889 -11.447 1.00 96.69 196 ARG A CA 1
ATOM 1278 C C . ARG A 1 196 ? 9.819 -5.985 -10.921 1.00 96.69 196 ARG A C 1
ATOM 1280 O O . ARG A 1 196 ? 9.513 -5.481 -9.846 1.00 96.69 196 ARG A O 1
ATOM 1287 N N . ALA A 1 197 ? 8.976 -6.721 -11.630 1.00 95.56 197 ALA A N 1
ATOM 1288 C CA . ALA A 1 197 ? 7.613 -7.025 -11.222 1.00 95.56 197 ALA A CA 1
ATOM 1289 C C . ALA A 1 197 ? 7.382 -8.536 -11.222 1.00 95.56 197 ALA A C 1
ATOM 1291 O O . ALA A 1 197 ? 7.780 -9.227 -12.160 1.00 95.56 197 ALA A O 1
ATOM 1292 N N . ILE A 1 198 ? 6.709 -9.029 -10.187 1.00 94.88 198 ILE A N 1
ATOM 1293 C CA . ILE A 1 198 ? 6.103 -10.359 -10.148 1.00 94.88 198 ILE A CA 1
ATOM 1294 C C . ILE A 1 198 ? 4.602 -10.146 -9.998 1.00 94.88 198 ILE A C 1
ATOM 1296 O O . ILE A 1 198 ? 4.175 -9.472 -9.060 1.00 94.88 198 ILE A O 1
ATOM 1300 N N . VAL A 1 199 ? 3.816 -10.680 -10.929 1.00 92.50 199 VAL A N 1
ATOM 1301 C CA . VAL A 1 199 ? 2.364 -10.474 -10.965 1.00 92.50 199 VAL A CA 1
ATOM 1302 C C . VAL A 1 199 ? 1.644 -11.805 -11.155 1.00 92.50 199 VAL A C 1
ATOM 1304 O O . VAL A 1 199 ? 1.989 -12.548 -12.072 1.00 92.50 199 VAL A O 1
ATOM 1307 N N . ALA A 1 200 ? 0.658 -12.108 -10.311 1.00 91.31 200 ALA A N 1
ATOM 1308 C CA . ALA A 1 200 ? -0.181 -13.306 -10.418 1.00 91.31 200 ALA A CA 1
ATOM 1309 C C . ALA A 1 200 ? -1.647 -12.973 -10.091 1.00 91.31 200 ALA A C 1
ATOM 1311 O O . ALA A 1 200 ? -1.896 -12.122 -9.244 1.00 91.31 200 ALA A O 1
ATOM 1312 N N . SER A 1 201 ? -2.609 -13.610 -10.757 1.00 86.56 201 SER A N 1
ATOM 1313 C CA . SER A 1 201 ? -4.045 -13.356 -10.547 1.00 86.56 201 SER A CA 1
ATOM 1314 C C . SER A 1 201 ? -4.895 -14.582 -10.882 1.00 86.56 201 SER A C 1
ATOM 1316 O O . SER A 1 201 ? -4.920 -14.962 -12.056 1.00 86.56 201 SER A O 1
ATOM 1318 N N . GLY A 1 202 ? -5.595 -15.140 -9.891 1.00 80.62 202 GLY A N 1
ATOM 1319 C CA . GLY A 1 202 ? -6.420 -16.353 -10.002 1.00 80.62 202 GLY A CA 1
ATOM 1320 C C . GLY A 1 202 ? -5.682 -17.653 -9.647 1.00 80.62 202 GLY A C 1
ATOM 1321 O O . GLY A 1 202 ? -4.452 -17.709 -9.751 1.00 80.62 202 GLY A O 1
ATOM 1322 N N . ASP A 1 203 ? -6.422 -18.704 -9.279 1.00 67.31 203 ASP A N 1
ATOM 1323 C CA . ASP A 1 203 ? -5.876 -19.969 -8.750 1.00 67.31 203 ASP A CA 1
ATOM 1324 C C . ASP A 1 203 ? -4.967 -20.748 -9.716 1.00 67.31 203 ASP A C 1
ATOM 1326 O O . ASP A 1 203 ? -4.024 -21.423 -9.295 1.00 67.31 203 ASP A O 1
ATOM 1330 N N . ASP A 1 204 ? -5.176 -20.606 -11.028 1.00 66.00 204 ASP A N 1
ATOM 1331 C CA . ASP A 1 204 ? -4.371 -21.267 -12.071 1.00 66.00 204 ASP A CA 1
ATOM 1332 C C . ASP A 1 204 ? -3.241 -20.380 -12.635 1.00 66.00 204 ASP A C 1
ATOM 1334 O O . ASP A 1 204 ? -2.576 -20.717 -13.628 1.00 66.00 204 ASP A O 1
ATOM 1338 N N . ALA A 1 205 ? -3.009 -19.208 -12.043 1.00 64.94 205 ALA A N 1
ATOM 1339 C CA . ALA A 1 205 ? -2.103 -18.226 -12.613 1.00 64.94 205 ALA A CA 1
ATOM 1340 C C . ALA A 1 205 ? -0.631 -18.617 -12.465 1.00 64.94 205 ALA A C 1
ATOM 1342 O O . ALA A 1 205 ? -0.077 -18.750 -11.373 1.00 64.94 205 ALA A O 1
ATOM 1343 N N . ARG A 1 206 ? 0.077 -18.675 -13.597 1.00 71.44 206 ARG A N 1
ATOM 1344 C CA . ARG A 1 206 ? 1.542 -18.606 -13.586 1.00 71.44 206 ARG A CA 1
ATOM 1345 C C . ARG A 1 206 ? 1.967 -17.165 -13.351 1.00 71.44 206 ARG A C 1
ATOM 1347 O O . ARG A 1 206 ? 1.585 -16.281 -14.114 1.00 71.44 206 ARG A O 1
ATOM 1354 N N . ALA A 1 207 ? 2.809 -16.947 -12.344 1.00 79.38 207 ALA A N 1
ATOM 1355 C CA . ALA A 1 207 ? 3.382 -15.635 -12.087 1.00 79.38 207 ALA A CA 1
ATOM 1356 C C . ALA A 1 207 ? 4.117 -15.104 -13.331 1.00 79.38 207 ALA A C 1
ATOM 1358 O O . ALA A 1 207 ? 5.022 -15.751 -13.868 1.00 79.38 207 ALA A O 1
ATOM 1359 N N . ILE A 1 208 ? 3.740 -13.909 -13.772 1.00 84.62 208 ILE A N 1
ATOM 1360 C CA . ILE A 1 208 ? 4.438 -13.163 -14.812 1.00 84.62 208 ILE A CA 1
ATOM 1361 C C . ILE A 1 208 ? 5.579 -12.415 -14.136 1.00 84.62 208 ILE A C 1
ATOM 1363 O O . ILE A 1 208 ? 5.358 -11.601 -13.238 1.00 84.62 208 ILE A O 1
ATOM 1367 N N . VAL A 1 209 ? 6.804 -12.690 -14.579 1.00 85.19 209 VAL A N 1
ATOM 1368 C CA . VAL A 1 209 ? 7.997 -11.975 -14.126 1.00 85.19 209 VAL A CA 1
ATOM 1369 C C . VAL A 1 209 ? 8.451 -11.043 -15.238 1.00 85.19 209 VAL A C 1
ATOM 1371 O O . VAL A 1 209 ? 8.827 -11.497 -16.317 1.00 85.19 209 VAL A O 1
ATOM 1374 N N . ALA A 1 210 ? 8.439 -9.744 -14.962 1.00 84.94 210 ALA A N 1
ATOM 1375 C CA . ALA A 1 210 ? 9.031 -8.729 -15.822 1.00 84.94 210 ALA A CA 1
ATOM 1376 C C . ALA A 1 210 ? 10.258 -8.145 -15.122 1.00 84.94 210 ALA A C 1
ATOM 1378 O O . ALA A 1 210 ? 10.206 -7.805 -13.939 1.00 84.94 210 ALA A O 1
ATOM 1379 N N . SER A 1 211 ? 11.371 -8.030 -15.839 1.00 85.31 211 SER A N 1
ATOM 1380 C CA . SER A 1 211 ? 12.569 -7.362 -15.339 1.00 85.31 211 SER A CA 1
ATOM 1381 C C . SER A 1 211 ? 13.211 -6.538 -16.437 1.00 85.31 211 SER A C 1
ATOM 1383 O O . SER A 1 211 ? 13.464 -7.066 -17.517 1.00 85.31 211 SER A O 1
ATOM 1385 N N . VAL A 1 212 ? 13.502 -5.281 -16.130 1.00 83.50 212 VAL A N 1
ATOM 1386 C CA . VAL A 1 212 ? 14.231 -4.349 -16.986 1.00 83.50 212 VAL A CA 1
ATOM 1387 C C . VAL A 1 212 ? 15.389 -3.795 -16.166 1.00 83.50 212 VAL A C 1
ATOM 1389 O O . VAL A 1 212 ? 15.205 -3.427 -15.006 1.00 83.50 212 VAL A O 1
ATOM 1392 N N . ALA A 1 213 ? 16.575 -3.785 -16.760 1.00 81.50 213 ALA A N 1
ATOM 1393 C CA . ALA A 1 213 ? 17.699 -2.995 -16.284 1.00 81.50 213 ALA A CA 1
ATOM 1394 C C . ALA A 1 213 ? 17.913 -1.893 -17.322 1.00 81.50 213 ALA A C 1
ATOM 1396 O O . ALA A 1 213 ? 18.010 -2.209 -18.512 1.00 81.50 213 ALA A O 1
ATOM 1397 N N . ALA A 1 214 ? 17.902 -0.634 -16.893 1.00 74.00 214 ALA A N 1
ATOM 1398 C CA . ALA A 1 214 ? 18.352 0.459 -17.741 1.00 74.00 214 ALA A CA 1
ATOM 1399 C C . ALA A 1 214 ? 19.881 0.360 -17.850 1.00 74.00 214 ALA A C 1
ATOM 1401 O O . ALA A 1 214 ? 20.546 0.016 -16.877 1.00 74.00 214 ALA A O 1
ATOM 1402 N N . CYS A 1 215 ? 20.428 0.560 -19.046 1.00 56.31 215 CYS A N 1
ATOM 1403 C CA . CYS A 1 215 ? 21.868 0.637 -19.261 1.00 56.31 215 CYS A CA 1
ATOM 1404 C C . CYS A 1 215 ? 22.186 1.941 -19.987 1.00 56.31 215 CYS A C 1
ATOM 1406 O O . CYS A 1 215 ? 21.506 2.260 -20.971 1.00 56.31 215 CYS A O 1
ATOM 1408 N N . GLU A 1 216 ? 23.220 2.649 -19.534 1.00 60.84 216 GLU A N 1
ATOM 1409 C CA . GLU A 1 216 ? 23.813 3.780 -20.252 1.00 60.84 216 GLU A CA 1
ATOM 1410 C C . GLU A 1 216 ? 23.934 3.517 -21.764 1.00 60.84 216 GLU A C 1
ATOM 1412 O O . GLU A 1 216 ? 24.371 2.454 -22.224 1.00 60.84 216 GLU A O 1
ATOM 1417 N N . HIS A 1 217 ? 23.564 4.526 -22.555 1.00 57.91 217 HIS A N 1
ATOM 1418 C CA . HIS A 1 217 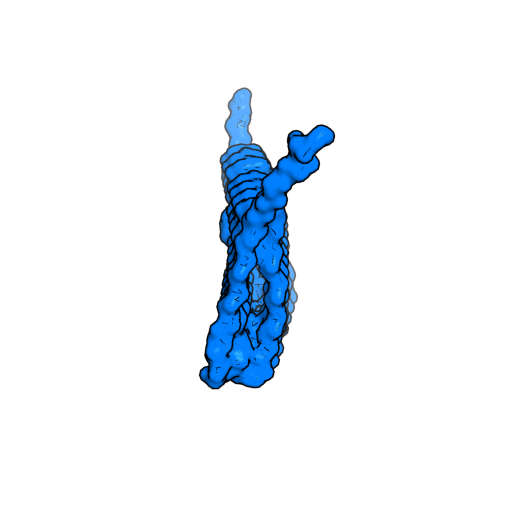? 24.025 4.625 -23.935 1.00 57.91 217 HIS A CA 1
ATOM 1419 C C . HIS A 1 217 ? 25.494 5.065 -23.883 1.00 57.91 217 HIS A C 1
ATOM 1421 O O . HIS A 1 217 ? 25.774 6.079 -23.249 1.00 57.91 217 HIS A O 1
ATOM 1427 N N . PRO A 1 218 ? 26.444 4.362 -24.527 1.00 56.38 218 PRO A N 1
ATOM 1428 C CA . PRO A 1 218 ? 27.798 4.882 -24.629 1.00 56.38 218 PRO A CA 1
ATOM 1429 C C . PRO A 1 218 ? 27.738 6.196 -25.411 1.00 56.38 218 PRO A C 1
ATOM 1431 O O . PRO A 1 218 ? 27.248 6.208 -26.541 1.00 56.38 218 PRO A O 1
ATOM 1434 N N . ASP A 1 219 ? 28.211 7.283 -24.801 1.00 57.84 219 ASP A N 1
ATOM 1435 C CA . ASP A 1 219 ? 28.308 8.601 -25.423 1.00 57.84 219 ASP A CA 1
ATOM 1436 C C . ASP A 1 219 ? 28.879 8.491 -26.846 1.00 57.84 219 ASP A C 1
ATOM 1438 O O . ASP A 1 219 ? 30.066 8.210 -27.045 1.00 57.84 219 ASP A O 1
ATOM 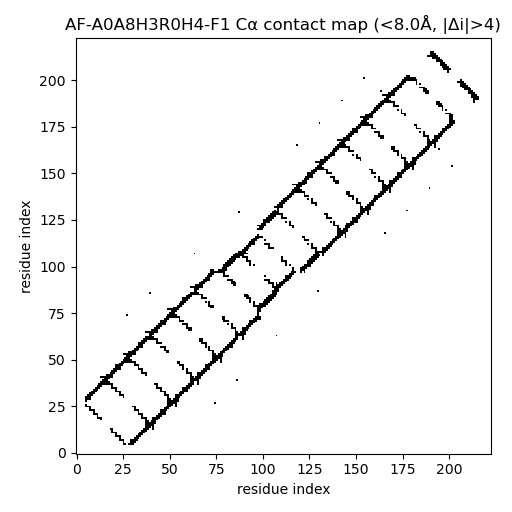1442 N N . GLU A 1 220 ? 28.055 8.767 -27.861 1.00 55.09 220 GLU A N 1
ATOM 1443 C CA . GLU A 1 220 ? 28.533 9.083 -29.207 1.00 55.09 220 GLU A CA 1
ATOM 1444 C C . GLU A 1 220 ? 29.167 10.486 -29.185 1.00 55.09 220 GLU A C 1
ATOM 1446 O O . GLU A 1 220 ? 28.632 11.455 -29.715 1.00 55.09 220 GLU A O 1
ATOM 1451 N N . SER A 1 221 ? 30.328 10.608 -28.537 1.00 52.56 221 SER A N 1
ATOM 1452 C CA . SER A 1 221 ? 31.204 11.782 -28.622 1.00 52.56 221 SER A CA 1
ATOM 1453 C C . SER A 1 221 ? 32.619 11.393 -29.061 1.00 52.56 221 SER A C 1
ATOM 1455 O O . SER A 1 221 ? 33.632 11.821 -28.514 1.00 52.56 221 SER A O 1
ATOM 1457 N N . LEU A 1 222 ? 32.701 10.600 -30.129 1.00 50.12 222 LEU A N 1
ATOM 1458 C CA . LEU A 1 222 ? 33.818 10.687 -31.064 1.00 50.12 222 LEU A CA 1
ATOM 1459 C C . LEU A 1 222 ? 33.249 11.060 -32.431 1.00 50.12 222 LEU A C 1
ATOM 1461 O O . LEU A 1 222 ? 32.626 10.213 -33.064 1.00 50.12 222 LEU A O 1
ATOM 1465 N N . ILE A 1 223 ? 33.463 12.311 -32.845 1.00 47.59 223 ILE A N 1
ATOM 1466 C CA . ILE A 1 223 ? 33.955 12.784 -34.157 1.00 47.59 223 ILE A CA 1
ATOM 1467 C C . ILE A 1 223 ? 34.113 14.307 -34.068 1.00 47.59 223 ILE A C 1
ATOM 1469 O O . ILE A 1 223 ? 33.146 14.989 -33.666 1.00 47.59 223 ILE A O 1
#

Mean predicted aligned error: 7.28 Å

Foldseek 3Di:
DDDDDQEWEEEEEEEDQEETEDEWEGEAQHETEYEWEYEAQYETEYEWEYEHQYETEYEWEYEAQYETEYEWEYYHVYATEYEWEYHLAYETEYEYEAHDDYEYEYCHQYWEYEWEHEAQEETEYEIEYEANHEYEYEWEYEHCYETEYEWEYEAQYETEYEWEYEAVYETEYETEYEAPYYYDYHWYYYAQYKTWYWYFYYPPTDTDIDIDGHYDDPDPPDD